Protein AF-A0A804HPD5-F1 (afdb_monomer_lite)

Structure (mmCIF, N/CA/C/O backbone):
data_AF-A0A804HPD5-F1
#
_entry.id   AF-A0A804HPD5-F1
#
loop_
_atom_site.group_PDB
_atom_site.id
_atom_site.type_symbol
_atom_site.label_atom_id
_atom_site.label_alt_id
_atom_site.label_comp_id
_atom_site.label_asym_id
_atom_site.label_entity_id
_atom_site.label_seq_id
_atom_site.pdbx_PDB_ins_code
_atom_site.Cartn_x
_atom_site.Cartn_y
_atom_site.Cartn_z
_atom_site.occupancy
_atom_site.B_iso_or_equiv
_atom_site.auth_seq_id
_atom_site.auth_comp_id
_atom_site.auth_asym_id
_atom_site.auth_atom_id
_atom_site.pdbx_PDB_model_num
ATOM 1 N N . MET A 1 1 ? 9.681 0.721 -76.814 1.00 47.06 1 MET A N 1
ATOM 2 C CA . MET A 1 1 ? 10.325 -0.351 -76.021 1.00 47.06 1 MET A CA 1
ATOM 3 C C . MET A 1 1 ? 10.085 -0.065 -74.548 1.00 47.06 1 MET A C 1
ATOM 5 O O . MET A 1 1 ? 9.992 1.104 -74.198 1.00 47.06 1 MET A O 1
ATOM 9 N N . LEU A 1 2 ? 9.916 -1.103 -73.727 1.00 46.16 2 LEU A N 1
ATOM 10 C CA . LEU A 1 2 ? 9.656 -0.993 -72.288 1.00 46.16 2 LEU A CA 1
ATOM 11 C C . LEU A 1 2 ? 10.972 -1.123 -71.512 1.00 46.16 2 LEU A C 1
ATOM 13 O O . LEU A 1 2 ? 11.662 -2.121 -71.694 1.00 46.16 2 LEU A O 1
ATOM 17 N N . ASN A 1 3 ? 11.255 -0.186 -70.605 1.00 44.59 3 ASN A N 1
ATOM 18 C CA . ASN A 1 3 ? 12.234 -0.389 -69.536 1.00 44.59 3 ASN A CA 1
ATOM 19 C C . ASN A 1 3 ? 11.478 -0.507 -68.208 1.00 44.59 3 ASN A C 1
ATOM 21 O O . ASN A 1 3 ? 10.911 0.468 -67.719 1.00 44.59 3 ASN A O 1
ATOM 25 N N . ILE A 1 4 ? 11.476 -1.712 -67.644 1.00 56.53 4 ILE A N 1
ATOM 26 C CA . ILE A 1 4 ? 11.027 -2.024 -66.282 1.00 56.53 4 ILE A CA 1
ATOM 27 C C . ILE A 1 4 ? 12.253 -2.532 -65.501 1.00 56.53 4 ILE A C 1
ATOM 29 O O . ILE A 1 4 ? 13.202 -3.024 -66.107 1.00 56.53 4 ILE A O 1
ATOM 33 N N . LEU A 1 5 ? 12.194 -2.438 -64.168 1.00 52.00 5 LEU A N 1
ATOM 34 C CA . LEU A 1 5 ? 13.178 -2.933 -63.192 1.00 52.00 5 LEU A CA 1
ATOM 35 C C . LEU A 1 5 ? 14.432 -2.060 -62.970 1.00 52.00 5 LEU A C 1
ATOM 37 O O . LEU A 1 5 ? 15.571 -2.470 -63.166 1.00 52.00 5 LEU A O 1
ATOM 41 N N . GLY A 1 6 ? 14.201 -0.863 -62.426 1.00 57.38 6 GLY A N 1
ATOM 42 C CA . GLY A 1 6 ? 15.083 -0.312 -61.395 1.00 57.38 6 GLY A CA 1
ATOM 43 C C . GLY A 1 6 ? 14.469 -0.619 -60.030 1.00 57.38 6 GLY A C 1
ATOM 44 O O . GLY A 1 6 ? 13.558 0.089 -59.609 1.00 57.38 6 GLY A O 1
ATOM 45 N N . ASP A 1 7 ? 14.907 -1.699 -59.385 1.00 62.16 7 ASP A N 1
ATOM 46 C CA . ASP A 1 7 ? 14.409 -2.108 -58.065 1.00 62.16 7 ASP A CA 1
ATOM 47 C C . ASP A 1 7 ? 14.807 -1.039 -57.020 1.00 62.16 7 ASP A C 1
ATOM 49 O O . ASP A 1 7 ? 15.986 -0.659 -56.982 1.00 62.16 7 ASP A O 1
ATOM 53 N N . PRO A 1 8 ? 13.884 -0.487 -56.204 1.00 62.84 8 PRO A N 1
ATOM 54 C CA . PRO A 1 8 ? 14.233 0.519 -55.208 1.00 62.84 8 PRO A CA 1
ATOM 55 C C . PRO A 1 8 ? 15.046 -0.124 -54.081 1.00 62.84 8 PRO A C 1
ATOM 57 O O . PRO A 1 8 ? 14.500 -0.587 -53.080 1.00 62.84 8 PRO A O 1
ATOM 60 N N . SER A 1 9 ? 16.373 -0.120 -54.244 1.00 63.84 9 SER A N 1
ATOM 61 C CA . SER A 1 9 ? 17.320 -0.521 -53.202 1.00 63.84 9 SER A CA 1
ATOM 62 C C . SER A 1 9 ? 16.944 0.168 -51.883 1.00 63.84 9 SER A C 1
ATOM 64 O O . SER A 1 9 ? 16.854 1.402 -51.859 1.00 63.84 9 SER A O 1
ATOM 66 N N . PRO A 1 10 ? 16.679 -0.587 -50.798 1.00 69.06 10 PRO A N 1
ATOM 67 C CA . PRO A 1 10 ? 16.163 -0.024 -49.560 1.00 69.06 10 PRO A CA 1
ATOM 68 C C . PRO A 1 10 ? 17.249 0.826 -48.901 1.00 69.06 10 PRO A C 1
ATOM 70 O O . PRO A 1 10 ? 18.115 0.312 -48.192 1.00 69.06 10 PRO A O 1
ATOM 73 N N . VAL A 1 11 ? 17.203 2.137 -49.157 1.00 70.44 11 VAL A N 1
ATOM 74 C CA . VAL A 1 11 ? 18.159 3.118 -48.632 1.00 70.44 11 VAL A CA 1
ATOM 75 C C . VAL A 1 11 ? 18.165 3.010 -47.102 1.00 70.44 11 VAL A C 1
ATOM 77 O O . VAL A 1 11 ? 17.151 3.332 -46.475 1.00 70.44 11 VAL A O 1
ATOM 80 N N . PRO A 1 12 ? 19.258 2.539 -46.466 1.00 74.38 12 PRO A N 1
ATOM 81 C CA . PRO A 1 12 ? 19.225 2.241 -45.041 1.00 74.38 12 PRO A CA 1
ATOM 82 C C . PRO A 1 12 ? 19.026 3.522 -44.235 1.00 74.38 12 PRO A C 1
ATOM 84 O O . PRO A 1 12 ? 19.828 4.448 -44.345 1.00 74.38 12 PRO A O 1
ATOM 87 N N . ASN A 1 13 ? 17.979 3.569 -43.406 1.00 80.12 13 ASN A N 1
ATOM 88 C CA . ASN A 1 13 ? 17.675 4.740 -42.586 1.00 80.12 13 ASN A CA 1
ATOM 89 C C . ASN A 1 13 ? 18.889 5.097 -41.694 1.00 80.12 13 ASN A C 1
ATOM 91 O O . ASN A 1 13 ? 19.201 4.338 -40.767 1.00 80.12 13 ASN A O 1
ATOM 95 N N . PRO A 1 14 ? 19.563 6.246 -41.908 1.00 76.94 14 PRO A N 1
ATOM 96 C CA . PRO A 1 14 ? 20.768 6.596 -41.159 1.00 76.94 14 PRO A CA 1
ATOM 97 C C . PRO A 1 14 ? 20.481 6.829 -39.668 1.00 76.94 14 PRO A C 1
ATOM 99 O O . PRO A 1 14 ? 21.350 6.584 -38.828 1.00 76.94 14 PRO A O 1
ATOM 102 N N . ALA A 1 15 ? 19.250 7.218 -39.315 1.00 81.75 15 ALA A N 1
ATOM 103 C CA . ALA A 1 15 ? 18.831 7.413 -37.930 1.00 81.75 15 ALA A CA 1
ATOM 104 C C . ALA A 1 15 ? 18.647 6.094 -37.156 1.00 81.75 15 ALA A C 1
ATOM 106 O O . ALA A 1 15 ? 18.661 6.117 -35.927 1.00 81.75 15 ALA A O 1
ATOM 107 N N . HIS A 1 16 ? 18.546 4.937 -37.825 1.00 84.44 16 HIS A N 1
ATOM 108 C CA . HIS A 1 16 ? 18.327 3.641 -37.165 1.00 84.44 16 HIS A CA 1
ATOM 109 C C . HIS A 1 16 ? 19.428 3.301 -36.142 1.00 84.44 16 HIS A C 1
ATOM 111 O O . HIS A 1 16 ? 19.143 2.861 -35.029 1.00 84.44 16 HIS A O 1
ATOM 117 N N . LYS A 1 17 ? 20.696 3.587 -36.475 1.00 83.56 17 LYS A N 1
ATOM 118 C CA . LYS A 1 17 ? 21.835 3.385 -35.558 1.00 83.56 17 LYS A CA 1
ATOM 119 C C . LYS A 1 17 ? 21.791 4.323 -34.346 1.00 83.56 17 LYS A C 1
ATOM 121 O O . LYS A 1 17 ? 22.208 3.929 -33.259 1.00 83.56 17 LYS A O 1
ATOM 126 N N . LEU A 1 18 ? 21.304 5.552 -34.531 1.00 87.50 18 LEU A N 1
ATOM 127 C CA . LEU A 1 18 ? 21.151 6.532 -33.452 1.00 87.50 18 LEU A CA 1
ATOM 128 C C . LEU A 1 18 ? 20.000 6.142 -32.523 1.00 87.50 18 LEU A C 1
ATOM 130 O O . LEU A 1 18 ? 20.179 6.157 -31.309 1.00 87.50 18 LEU A O 1
ATOM 134 N N . TRP A 1 19 ? 18.866 5.716 -33.086 1.00 90.56 19 TRP A N 1
ATOM 135 C CA . TRP A 1 19 ? 17.714 5.234 -32.327 1.00 90.56 19 TRP A CA 1
ATOM 136 C C . TRP A 1 19 ? 18.071 4.020 -31.459 1.00 90.56 19 TRP A C 1
ATOM 138 O O . TRP A 1 19 ? 17.824 4.045 -30.259 1.00 90.56 19 TRP A O 1
ATOM 148 N N . LEU A 1 20 ? 18.762 3.016 -32.016 1.00 89.38 20 LEU A N 1
ATOM 149 C CA . LEU A 1 20 ? 19.188 1.833 -31.255 1.00 89.38 20 LEU A CA 1
ATOM 150 C C . LEU A 1 20 ? 20.194 2.175 -30.138 1.00 89.38 20 LEU A C 1
ATOM 152 O O . LEU A 1 20 ? 20.171 1.577 -29.063 1.00 89.38 20 LEU A O 1
ATOM 156 N N . ARG A 1 21 ? 21.075 3.161 -30.364 1.00 88.44 21 ARG A N 1
ATOM 157 C CA . ARG A 1 21 ? 21.965 3.681 -29.313 1.00 88.44 21 ARG A CA 1
ATOM 158 C C . ARG A 1 21 ? 21.174 4.402 -28.218 1.00 88.44 21 ARG A C 1
ATOM 160 O O . ARG A 1 21 ? 21.510 4.245 -27.048 1.00 88.44 21 ARG A O 1
ATOM 167 N N . GLN A 1 22 ? 20.157 5.176 -28.591 1.00 94.12 22 GLN A N 1
ATOM 168 C CA . GLN A 1 22 ? 19.315 5.914 -27.654 1.00 94.12 22 GLN A CA 1
ATOM 169 C C . GLN A 1 22 ? 18.465 4.970 -26.795 1.00 94.12 22 GLN A C 1
ATOM 171 O O . GLN A 1 22 ? 18.491 5.100 -25.574 1.00 94.12 22 GLN A O 1
ATOM 176 N N . ASP A 1 23 ? 17.789 3.992 -27.405 1.00 93.56 23 ASP A N 1
ATOM 177 C CA . ASP A 1 23 ? 17.036 2.947 -26.699 1.00 93.56 23 ASP A CA 1
ATOM 178 C C . ASP A 1 23 ? 17.929 2.226 -25.679 1.00 93.56 23 ASP A C 1
ATOM 180 O O . ASP A 1 23 ? 17.605 2.177 -24.493 1.00 93.56 23 ASP A O 1
ATOM 184 N N . ARG A 1 24 ? 19.132 1.803 -26.091 1.00 92.75 24 ARG A N 1
ATOM 185 C CA . ARG A 1 24 ? 20.079 1.139 -25.186 1.00 92.75 24 ARG A CA 1
ATOM 186 C C . ARG A 1 24 ? 20.533 2.024 -24.020 1.00 92.75 24 ARG A C 1
ATOM 188 O O . ARG A 1 24 ? 20.702 1.512 -22.917 1.00 92.75 24 ARG A O 1
ATOM 195 N N . LEU A 1 25 ? 20.736 3.328 -24.227 1.00 94.50 25 LEU A N 1
ATOM 196 C CA . LEU A 1 25 ? 21.075 4.254 -23.134 1.00 94.50 25 LEU A CA 1
ATOM 197 C C . LEU A 1 25 ? 19.912 4.414 -22.146 1.00 94.50 25 LEU A C 1
ATOM 199 O O . LEU A 1 25 ? 20.143 4.406 -20.938 1.00 94.50 25 LEU A O 1
ATOM 203 N N . ILE A 1 26 ? 18.675 4.504 -22.644 1.00 93.75 26 ILE A N 1
ATOM 204 C CA . ILE A 1 26 ? 17.473 4.573 -21.802 1.00 93.75 26 ILE A CA 1
ATOM 205 C C . ILE A 1 26 ? 17.301 3.261 -21.021 1.00 93.75 26 ILE A C 1
ATOM 207 O O . ILE A 1 26 ? 17.097 3.304 -19.811 1.00 93.75 26 ILE A O 1
ATOM 211 N N . LEU A 1 27 ? 17.470 2.101 -21.665 1.00 91.94 27 LEU A N 1
ATOM 212 C CA . LEU A 1 27 ? 17.413 0.787 -21.016 1.00 91.94 27 LEU A CA 1
ATOM 213 C C . LEU A 1 27 ? 18.424 0.671 -19.865 1.00 91.94 27 LEU A C 1
ATOM 215 O O . LEU A 1 27 ? 18.053 0.262 -18.768 1.00 91.94 27 LEU A O 1
ATOM 219 N N . GLN A 1 28 ? 19.684 1.068 -20.085 1.00 92.94 28 GLN A N 1
ATOM 220 C CA . GLN A 1 28 ? 20.704 1.060 -19.029 1.00 92.94 28 GLN A CA 1
ATOM 221 C C . GLN A 1 28 ? 20.373 2.036 -17.891 1.00 92.94 28 GLN A C 1
ATOM 223 O O . GLN A 1 28 ? 20.576 1.697 -16.728 1.00 92.94 28 GLN A O 1
ATOM 228 N N . ALA A 1 29 ? 19.820 3.215 -18.192 1.00 92.94 29 ALA A N 1
ATOM 229 C CA . ALA A 1 29 ? 19.380 4.162 -17.167 1.00 92.94 29 ALA A CA 1
ATOM 230 C C . ALA A 1 29 ? 18.202 3.618 -16.333 1.00 92.94 29 ALA A C 1
ATOM 232 O O . ALA A 1 29 ? 18.195 3.779 -15.112 1.00 92.94 29 ALA A O 1
ATOM 233 N N . ILE A 1 30 ? 17.238 2.928 -16.954 1.00 91.31 30 ILE A N 1
ATOM 234 C CA . ILE A 1 30 ? 16.141 2.252 -16.241 1.00 91.31 30 ILE A CA 1
ATOM 235 C C . ILE A 1 30 ? 16.705 1.119 -15.365 1.00 91.31 30 ILE A C 1
ATOM 237 O O . ILE A 1 30 ? 16.423 1.073 -14.171 1.00 91.31 30 ILE A O 1
ATOM 241 N N . GLN A 1 31 ? 17.560 0.249 -15.911 1.00 88.25 31 GLN A N 1
ATOM 242 C CA . GLN A 1 31 ? 18.171 -0.854 -15.155 1.00 88.25 31 GLN A CA 1
ATOM 243 C C . GLN A 1 31 ? 19.036 -0.372 -13.975 1.00 88.25 31 GLN A C 1
ATOM 245 O O . GLN A 1 31 ? 19.044 -1.018 -12.933 1.00 88.25 31 GLN A O 1
ATOM 250 N N . ALA A 1 32 ? 19.726 0.765 -14.105 1.00 89.94 32 ALA A N 1
ATOM 251 C CA . ALA A 1 32 ? 20.544 1.341 -13.035 1.00 89.94 32 ALA A CA 1
ATOM 252 C C . ALA A 1 32 ? 19.738 2.111 -11.971 1.00 89.94 32 ALA A C 1
ATOM 254 O O . ALA A 1 32 ? 20.194 2.236 -10.836 1.00 89.94 32 ALA A O 1
ATOM 255 N N . SER A 1 33 ? 18.563 2.646 -12.321 1.00 90.50 33 SER A N 1
ATOM 256 C CA . SER A 1 33 ? 17.710 3.409 -11.392 1.00 90.50 33 SER A CA 1
ATOM 257 C C . SER A 1 33 ? 16.726 2.542 -10.603 1.00 90.50 33 SER A C 1
ATOM 259 O O . SER A 1 33 ? 16.247 2.966 -9.551 1.00 90.50 33 SER A O 1
ATOM 261 N N . VAL A 1 34 ? 16.439 1.323 -11.069 1.00 87.00 34 VAL A N 1
ATOM 262 C CA . VAL A 1 34 ? 15.541 0.386 -10.386 1.00 87.00 34 VAL A CA 1
ATOM 263 C C . VAL A 1 34 ? 16.325 -0.526 -9.444 1.00 87.00 34 VAL A C 1
ATOM 265 O O . VAL A 1 34 ? 17.119 -1.357 -9.875 1.00 87.00 34 VAL A O 1
ATOM 268 N N . ALA A 1 35 ? 16.036 -0.424 -8.147 1.00 75.25 35 ALA A N 1
ATOM 269 C CA . ALA A 1 35 ? 16.591 -1.287 -7.106 1.00 75.25 35 ALA A CA 1
ATOM 270 C C . ALA A 1 35 ? 15.540 -2.259 -6.532 1.00 75.25 35 ALA A C 1
ATOM 272 O O . ALA A 1 35 ? 14.333 -2.072 -6.685 1.00 75.25 35 ALA A O 1
ATOM 273 N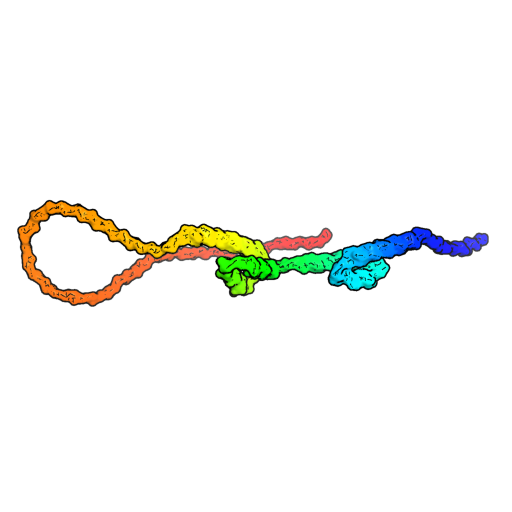 N . GLY A 1 36 ? 16.003 -3.294 -5.824 1.00 80.62 36 GLY A N 1
ATOM 274 C CA . GLY A 1 36 ? 15.142 -4.246 -5.115 1.00 80.62 36 GLY A CA 1
ATOM 275 C C . GLY A 1 36 ? 14.521 -5.325 -6.010 1.00 80.62 36 GLY A C 1
ATOM 276 O O . GLY A 1 36 ? 15.100 -5.732 -7.016 1.00 80.62 36 GLY A O 1
ATOM 277 N N . SER A 1 37 ? 13.337 -5.811 -5.628 1.00 80.88 37 SER A N 1
ATOM 278 C CA . SER A 1 37 ? 12.662 -6.979 -6.227 1.00 80.88 37 SER A CA 1
ATOM 279 C C . SER A 1 37 ? 12.299 -6.835 -7.710 1.00 80.88 37 SER A C 1
ATOM 281 O O . SER A 1 37 ? 12.056 -7.837 -8.378 1.00 80.88 37 SER A O 1
ATOM 283 N N . VAL A 1 38 ? 12.286 -5.610 -8.240 1.00 83.69 38 VAL A N 1
ATOM 284 C CA . VAL A 1 38 ? 11.946 -5.311 -9.641 1.00 83.69 38 VAL A CA 1
ATOM 285 C C . VAL A 1 38 ? 13.173 -5.395 -10.566 1.00 83.69 38 VAL A C 1
ATOM 287 O O . VAL A 1 38 ? 13.028 -5.638 -11.765 1.00 83.69 38 VAL A O 1
ATOM 290 N N . ALA A 1 39 ? 14.392 -5.264 -10.029 1.00 85.81 39 ALA A N 1
ATOM 291 C CA . ALA A 1 39 ? 15.620 -5.250 -10.827 1.00 85.81 39 ALA A CA 1
ATOM 292 C C . ALA A 1 39 ? 15.856 -6.543 -11.646 1.00 85.81 39 ALA A C 1
ATOM 294 O O . ALA A 1 39 ? 16.179 -6.425 -12.830 1.00 85.81 39 ALA A O 1
ATOM 295 N N . PRO A 1 40 ? 15.636 -7.772 -11.119 1.00 87.25 40 PRO A N 1
ATOM 296 C CA . PRO A 1 40 ? 15.797 -8.999 -11.908 1.00 87.25 40 PRO A CA 1
ATOM 297 C C . PRO A 1 40 ? 14.813 -9.102 -13.079 1.00 87.25 40 PRO A C 1
ATOM 299 O O . PRO A 1 40 ? 15.166 -9.641 -14.125 1.00 87.25 40 PRO A O 1
ATOM 302 N N . LEU A 1 41 ? 13.600 -8.558 -12.923 1.00 86.75 41 LEU A N 1
ATOM 303 C CA . LEU A 1 41 ? 12.566 -8.578 -13.960 1.00 86.75 41 LEU A CA 1
ATOM 304 C C . LEU A 1 41 ? 13.002 -7.712 -15.152 1.00 86.75 41 LEU A C 1
ATOM 306 O O . LEU A 1 41 ? 13.039 -8.182 -16.288 1.00 86.75 41 LEU A O 1
ATOM 310 N N . ILE A 1 42 ? 13.432 -6.478 -14.877 1.00 88.06 42 ILE A N 1
ATOM 311 C CA . ILE A 1 42 ? 13.839 -5.505 -15.904 1.00 88.06 42 ILE A CA 1
ATOM 312 C C . ILE A 1 42 ? 15.233 -5.811 -16.486 1.00 88.06 42 ILE A C 1
ATOM 314 O O . ILE A 1 42 ? 15.521 -5.463 -17.632 1.00 88.06 42 ILE A O 1
ATOM 318 N N . SER A 1 43 ? 16.092 -6.515 -15.744 1.00 87.94 43 SER A N 1
ATOM 319 C CA . SER A 1 43 ? 17.386 -7.011 -16.243 1.00 87.94 43 SER A CA 1
ATOM 320 C C . SER A 1 43 ? 17.236 -7.908 -17.483 1.00 87.94 43 SER A C 1
ATOM 322 O O . SER A 1 43 ? 18.080 -7.881 -18.375 1.00 87.94 43 SER A O 1
ATOM 324 N N . SER A 1 44 ? 16.126 -8.651 -17.587 1.00 88.50 44 SER A N 1
ATOM 325 C CA . SER A 1 44 ? 15.843 -9.521 -18.739 1.00 88.50 44 SER A CA 1
ATOM 326 C C . SER A 1 44 ? 15.291 -8.799 -19.981 1.00 88.50 44 SER A C 1
ATOM 328 O O . SER A 1 44 ? 15.195 -9.408 -21.046 1.00 88.50 44 SER A O 1
ATOM 330 N N . CYS A 1 45 ? 14.938 -7.513 -19.877 1.00 89.56 45 CYS A N 1
ATOM 331 C CA . CYS A 1 45 ? 14.384 -6.738 -20.988 1.00 89.56 45 CYS A CA 1
ATOM 332 C C . CYS A 1 45 ? 15.456 -6.343 -22.017 1.00 89.56 45 CYS A C 1
ATOM 334 O O . CYS A 1 45 ? 16.552 -5.909 -2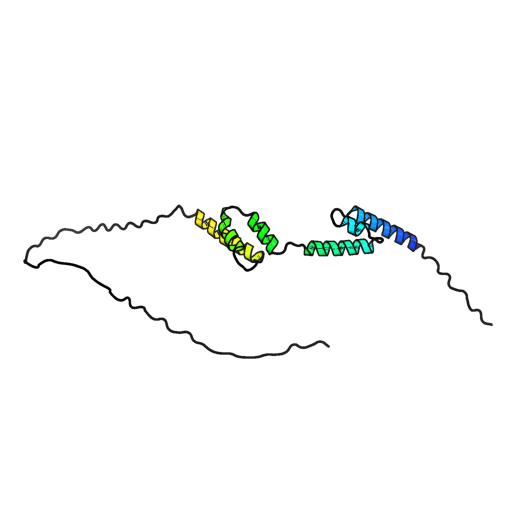1.663 1.00 89.56 45 CYS A O 1
ATOM 336 N N . VAL A 1 46 ? 15.108 -6.451 -23.305 1.00 90.25 46 VAL A N 1
ATOM 337 C CA . VAL A 1 46 ? 16.019 -6.184 -24.436 1.00 90.25 46 VAL A CA 1
ATOM 338 C C . VAL A 1 46 ? 15.880 -4.756 -24.980 1.00 90.25 46 VAL A C 1
ATOM 340 O O . VAL A 1 46 ? 16.849 -4.223 -25.516 1.00 90.25 46 VAL A O 1
ATOM 343 N N . THR A 1 47 ? 14.711 -4.126 -24.817 1.00 91.44 47 THR A N 1
ATOM 344 C CA . THR A 1 47 ? 14.435 -2.742 -25.242 1.00 91.44 47 THR A CA 1
ATOM 345 C C . THR A 1 47 ? 14.007 -1.866 -24.065 1.00 91.44 47 THR A C 1
ATOM 347 O O . THR A 1 47 ? 13.500 -2.367 -23.051 1.00 91.44 47 THR A O 1
ATOM 350 N N . ALA A 1 48 ? 14.150 -0.544 -24.193 1.00 89.56 48 ALA A N 1
ATOM 351 C CA . ALA A 1 48 ? 13.648 0.385 -23.181 1.00 89.56 48 ALA A CA 1
ATOM 352 C C . ALA A 1 48 ? 12.111 0.375 -23.081 1.00 89.56 48 ALA A C 1
ATOM 354 O O . ALA A 1 48 ? 11.570 0.616 -22.002 1.00 89.56 48 ALA A O 1
ATOM 355 N N . ALA A 1 49 ? 11.406 0.066 -24.175 1.00 91.19 49 ALA A N 1
ATOM 356 C CA . ALA A 1 49 ? 9.946 -0.028 -24.200 1.00 91.19 49 ALA A CA 1
ATOM 357 C C . ALA A 1 49 ? 9.425 -1.219 -23.375 1.00 91.19 49 ALA A C 1
ATOM 359 O O . ALA A 1 49 ? 8.482 -1.061 -22.592 1.00 91.19 49 ALA A O 1
ATOM 360 N N . ASP A 1 50 ? 10.072 -2.384 -23.484 1.00 91.56 50 ASP A N 1
ATOM 361 C CA . ASP A 1 50 ? 9.731 -3.570 -22.686 1.00 91.56 50 ASP A CA 1
ATOM 362 C C . ASP A 1 50 ? 10.045 -3.333 -21.202 1.00 91.56 50 ASP A C 1
ATOM 364 O O . ASP A 1 50 ? 9.229 -3.638 -20.328 1.00 91.56 50 ASP A O 1
ATOM 368 N N . ALA A 1 51 ? 11.203 -2.722 -20.920 1.00 92.25 51 ALA A N 1
ATOM 369 C CA . ALA A 1 51 ? 11.622 -2.343 -19.573 1.00 92.25 51 ALA A CA 1
ATOM 370 C C . ALA A 1 51 ? 10.631 -1.371 -18.916 1.00 92.25 51 ALA A C 1
ATOM 372 O O . ALA A 1 51 ? 10.206 -1.594 -17.781 1.00 92.25 51 ALA A O 1
ATOM 373 N N . TRP A 1 52 ? 10.209 -0.331 -19.642 1.00 91.31 52 TRP A N 1
ATOM 374 C CA . TRP A 1 52 ? 9.213 0.631 -19.173 1.00 91.31 52 TRP A CA 1
ATOM 375 C C . TRP A 1 52 ? 7.843 -0.017 -18.938 1.00 91.31 52 TRP A C 1
ATOM 377 O O . TRP A 1 52 ? 7.233 0.190 -17.890 1.00 91.31 52 TRP A O 1
ATOM 387 N N . SER A 1 53 ? 7.378 -0.855 -19.866 1.00 90.69 53 SER A N 1
ATOM 388 C CA . SER A 1 53 ? 6.087 -1.552 -19.750 1.00 90.69 53 SER A CA 1
ATOM 389 C C . SER A 1 53 ? 6.068 -2.527 -18.565 1.00 90.69 53 SER A C 1
ATOM 391 O O . SER A 1 53 ? 5.085 -2.604 -17.821 1.00 90.69 53 SER A O 1
ATOM 393 N N . THR A 1 54 ? 7.185 -3.225 -18.339 1.00 89.62 54 THR A N 1
ATOM 394 C CA . THR A 1 54 ? 7.399 -4.116 -17.189 1.00 89.62 54 THR A CA 1
ATOM 395 C C . THR A 1 54 ? 7.430 -3.332 -15.879 1.00 89.62 54 THR A C 1
ATOM 397 O O . THR A 1 54 ? 6.770 -3.725 -14.915 1.00 89.62 54 THR A O 1
ATOM 400 N N . LEU A 1 55 ? 8.125 -2.191 -15.844 1.00 90.00 55 LEU A N 1
ATOM 401 C CA . LEU A 1 55 ? 8.159 -1.284 -14.696 1.00 90.00 55 LEU A CA 1
ATOM 402 C C . LEU A 1 55 ? 6.766 -0.748 -14.358 1.00 90.00 55 LEU A C 1
ATOM 404 O O . LEU A 1 55 ? 6.331 -0.864 -13.215 1.00 90.00 55 LEU A O 1
ATOM 408 N N . GLN A 1 56 ? 6.040 -0.225 -15.347 1.00 89.62 56 GLN A N 1
ATOM 409 C CA . GLN A 1 56 ? 4.694 0.318 -15.171 1.00 89.62 56 GLN A CA 1
ATOM 410 C C . GLN A 1 56 ? 3.716 -0.760 -14.682 1.00 89.62 56 GLN A C 1
ATOM 412 O O . GLN A 1 56 ? 2.942 -0.515 -13.759 1.00 89.62 56 GLN A O 1
ATOM 417 N N . THR A 1 57 ? 3.796 -1.974 -15.235 1.00 88.50 57 THR A N 1
ATOM 418 C CA . THR A 1 57 ? 2.993 -3.123 -14.784 1.00 88.50 57 THR A CA 1
ATOM 419 C C . THR A 1 57 ? 3.351 -3.535 -13.357 1.00 88.50 57 THR A C 1
ATOM 421 O O . THR A 1 57 ? 2.462 -3.785 -12.543 1.00 88.50 57 THR A O 1
ATOM 424 N N . THR A 1 58 ? 4.641 -3.566 -13.016 1.00 86.25 58 THR A N 1
ATOM 425 C CA . THR A 1 58 ? 5.105 -3.963 -11.679 1.00 86.25 58 THR A CA 1
ATOM 426 C C . THR A 1 58 ? 4.746 -2.919 -10.627 1.00 86.25 58 THR A C 1
ATOM 428 O O . THR A 1 58 ? 4.278 -3.293 -9.558 1.00 86.25 58 THR A O 1
ATOM 431 N N . LEU A 1 59 ? 4.861 -1.623 -10.932 1.00 83.69 59 LEU A N 1
ATOM 432 C CA . LEU A 1 59 ? 4.407 -0.542 -10.052 1.00 83.69 59 LEU A CA 1
ATOM 433 C C . LEU A 1 59 ? 2.882 -0.518 -9.908 1.00 83.69 59 LEU A C 1
ATOM 435 O O . LEU A 1 59 ? 2.399 -0.343 -8.795 1.00 83.69 59 LEU A O 1
ATOM 439 N N . ALA A 1 60 ? 2.121 -0.763 -10.981 1.00 83.88 60 ALA A N 1
ATOM 440 C CA . ALA A 1 60 ? 0.665 -0.907 -10.901 1.00 83.88 60 ALA A CA 1
ATOM 441 C C . ALA A 1 60 ? 0.247 -2.138 -10.077 1.00 83.88 60 ALA A C 1
ATOM 443 O O . ALA A 1 60 ? -0.772 -2.118 -9.393 1.00 83.88 60 ALA A O 1
ATOM 444 N N . ASN A 1 61 ? 1.037 -3.213 -10.100 1.00 79.56 61 ASN A N 1
ATOM 445 C CA . ASN A 1 61 ? 0.825 -4.358 -9.221 1.00 79.56 61 ASN A CA 1
ATOM 446 C C . ASN A 1 61 ? 1.252 -4.051 -7.780 1.00 79.56 61 ASN A C 1
ATOM 448 O O . ASN A 1 61 ? 0.535 -4.423 -6.859 1.00 79.56 61 ASN A O 1
ATOM 452 N N . HIS A 1 62 ? 2.346 -3.323 -7.561 1.00 73.00 62 HIS A N 1
ATOM 453 C CA . HIS A 1 62 ? 2.796 -2.906 -6.232 1.00 73.00 62 HIS A CA 1
ATOM 454 C C . HIS A 1 62 ? 1.810 -1.925 -5.574 1.00 73.00 62 HIS A C 1
ATOM 456 O O . HIS A 1 62 ? 1.508 -2.065 -4.395 1.00 73.00 62 HIS A O 1
ATOM 462 N N . SER A 1 63 ? 1.209 -1.003 -6.333 1.00 70.56 63 SER A N 1
ATOM 463 C CA . SER A 1 63 ? 0.121 -0.150 -5.833 1.00 70.56 63 SER A CA 1
ATOM 464 C C . SER A 1 63 ? -1.193 -0.912 -5.626 1.00 70.56 63 SER A C 1
ATOM 466 O O . SER A 1 63 ? -1.970 -0.540 -4.757 1.00 70.56 63 SER A O 1
ATOM 468 N N . ARG A 1 64 ? -1.431 -2.035 -6.321 1.00 63.03 64 ARG A N 1
ATOM 469 C CA . ARG A 1 64 ? -2.504 -2.995 -5.972 1.00 63.03 64 ARG A CA 1
ATOM 470 C C . ARG A 1 64 ? -2.205 -3.823 -4.716 1.00 63.03 64 ARG A C 1
ATOM 472 O O . ARG A 1 64 ? -3.134 -4.390 -4.153 1.00 63.03 64 ARG A O 1
ATOM 479 N N . HIS A 1 65 ? -0.948 -3.867 -4.265 1.00 62.34 65 HIS A N 1
ATOM 480 C CA . HIS A 1 65 ? -0.581 -4.292 -2.908 1.00 62.34 65 HIS A CA 1
ATOM 481 C C . HIS A 1 65 ? -0.681 -3.126 -1.903 1.00 62.34 65 HIS A C 1
ATOM 483 O O . HIS A 1 65 ? -0.187 -3.244 -0.783 1.00 62.34 65 HIS A O 1
ATOM 489 N N . SER A 1 66 ? -1.361 -2.022 -2.265 1.00 63.22 66 SER A N 1
ATOM 490 C CA . SER A 1 66 ? -1.972 -1.124 -1.281 1.00 63.22 66 SER A CA 1
ATOM 491 C C . SER A 1 66 ? -2.688 -1.975 -0.241 1.00 63.22 66 SER A C 1
ATOM 493 O O . SER A 1 66 ? -3.475 -2.861 -0.588 1.00 63.22 66 SER A O 1
ATOM 495 N N . LEU A 1 67 ? -2.359 -1.727 1.024 1.00 71.12 67 LEU A N 1
ATOM 496 C CA . LEU A 1 67 ? -2.840 -2.513 2.148 1.00 71.12 67 LEU A CA 1
ATOM 497 C C . LEU A 1 67 ? -4.369 -2.559 2.105 1.00 71.12 67 LEU A C 1
ATOM 499 O O . LEU A 1 67 ? -5.027 -1.521 2.081 1.00 71.12 67 LEU A O 1
ATOM 503 N N . ARG A 1 68 ? -4.927 -3.772 2.061 1.00 82.62 68 ARG A N 1
ATOM 504 C CA . ARG A 1 68 ? -6.375 -3.977 2.184 1.00 82.62 68 ARG A CA 1
ATOM 505 C C . ARG A 1 68 ? -6.813 -3.470 3.554 1.00 82.62 68 ARG A C 1
ATOM 507 O O . ARG A 1 68 ? -6.056 -3.639 4.507 1.00 82.62 68 ARG A O 1
ATOM 514 N N . ASP A 1 69 ? -8.036 -2.962 3.678 1.00 84.12 69 ASP A N 1
ATOM 515 C CA . ASP A 1 69 ? -8.588 -2.445 4.939 1.00 84.12 69 ASP A CA 1
ATOM 516 C C . ASP A 1 69 ? -8.299 -3.362 6.136 1.00 84.12 69 ASP A C 1
ATOM 518 O O . ASP A 1 69 ? -7.812 -2.894 7.157 1.00 84.12 69 ASP A O 1
ATOM 522 N N . GLY A 1 70 ? -8.479 -4.680 5.985 1.00 86.69 70 GLY A N 1
ATOM 523 C CA . GLY A 1 70 ? -8.159 -5.663 7.028 1.00 86.69 70 GLY A CA 1
ATOM 524 C C . GLY A 1 70 ? -6.700 -5.641 7.510 1.00 86.69 70 GLY A C 1
ATOM 525 O O . GLY A 1 70 ? -6.464 -5.737 8.710 1.00 86.69 70 GLY A O 1
ATOM 526 N N . GLU A 1 71 ? -5.725 -5.450 6.618 1.00 89.12 71 GLU A N 1
ATOM 527 C CA . GLU A 1 71 ? -4.305 -5.330 6.984 1.00 89.12 71 GLU A CA 1
ATOM 528 C C . GLU A 1 71 ? -4.032 -4.010 7.716 1.00 89.12 71 GLU A C 1
ATOM 530 O O . GLU A 1 71 ? -3.341 -3.998 8.734 1.00 89.12 71 GLU A O 1
ATOM 535 N N . VAL A 1 72 ? -4.620 -2.902 7.244 1.00 89.12 72 VAL A N 1
ATOM 536 C CA . VAL A 1 72 ? -4.498 -1.582 7.893 1.00 89.12 72 VAL A CA 1
ATOM 537 C C . VAL A 1 72 ? -5.117 -1.612 9.293 1.00 89.12 72 VAL A C 1
ATOM 539 O O . VAL A 1 72 ? -4.516 -1.117 10.249 1.00 89.12 72 VAL A O 1
ATOM 542 N N . VAL A 1 73 ? -6.284 -2.246 9.431 1.00 90.81 73 VAL A N 1
ATOM 543 C CA . VAL A 1 73 ? -6.990 -2.482 10.697 1.00 90.81 73 VAL A CA 1
ATOM 544 C C . VAL A 1 73 ? -6.141 -3.318 11.651 1.00 90.81 73 VAL A C 1
ATOM 546 O O . VAL A 1 73 ? -5.953 -2.933 12.801 1.00 90.81 73 VAL A O 1
ATOM 549 N N . ILE A 1 74 ? -5.614 -4.462 11.207 1.00 90.19 74 ILE A N 1
ATOM 550 C CA . ILE A 1 74 ? -4.791 -5.324 12.067 1.00 90.19 74 ILE A CA 1
ATOM 551 C C . ILE A 1 74 ? -3.528 -4.575 12.502 1.00 90.19 74 ILE A C 1
ATOM 553 O O . ILE A 1 74 ? -3.174 -4.609 13.680 1.00 90.19 74 ILE A O 1
ATOM 557 N N . HIS A 1 75 ? -2.877 -3.859 11.583 1.00 91.19 75 HIS A N 1
ATOM 558 C CA . HIS A 1 75 ? -1.675 -3.087 11.880 1.00 91.19 75 HIS A CA 1
ATOM 559 C C . HIS A 1 75 ? -1.937 -1.970 12.901 1.00 91.19 75 HIS A C 1
ATOM 561 O O . HIS A 1 75 ? -1.204 -1.865 13.884 1.00 91.19 75 HIS A O 1
ATOM 567 N N . THR A 1 76 ? -3.012 -1.193 12.732 1.00 92.06 76 THR A N 1
ATOM 568 C CA . THR A 1 76 ? -3.408 -0.161 13.707 1.00 92.06 76 THR A CA 1
ATOM 569 C C . THR A 1 76 ? -3.767 -0.771 15.061 1.00 92.06 76 THR A C 1
ATOM 571 O O . THR A 1 76 ? -3.188 -0.362 16.061 1.00 92.06 76 THR A O 1
ATOM 574 N N . LEU A 1 77 ? -4.608 -1.812 15.124 1.00 91.19 77 LEU A N 1
ATOM 575 C CA . LEU A 1 77 ? -4.964 -2.492 16.385 1.00 91.19 77 LEU A CA 1
ATOM 576 C C . LEU A 1 77 ? -3.780 -3.152 17.117 1.00 91.19 77 LEU A C 1
ATOM 578 O O . LEU A 1 77 ? -3.901 -3.489 18.298 1.00 91.19 77 LEU A O 1
ATOM 582 N N . ASN A 1 78 ? -2.660 -3.387 16.433 1.00 91.25 78 ASN A N 1
ATOM 583 C CA . ASN A 1 78 ? -1.424 -3.886 17.037 1.00 91.25 78 ASN A CA 1
ATOM 584 C C . ASN A 1 78 ? -0.522 -2.757 17.573 1.00 91.25 78 ASN A C 1
ATOM 586 O O . ASN A 1 78 ? 0.362 -3.040 18.377 1.00 91.25 78 ASN A O 1
ATOM 590 N N . GLY A 1 79 ? -0.730 -1.510 17.134 1.00 90.69 79 GLY A N 1
ATOM 591 C CA . GLY A 1 79 ? 0.030 -0.327 17.553 1.00 90.69 79 GLY A CA 1
ATOM 592 C C . GLY A 1 79 ? -0.670 0.570 18.583 1.00 90.69 79 GLY A C 1
ATOM 593 O O . GLY A 1 79 ? -0.110 1.600 18.941 1.00 90.69 79 GLY A O 1
ATOM 594 N N . LEU A 1 80 ? -1.879 0.218 19.036 1.00 91.06 80 LEU A N 1
ATOM 595 C CA . LEU A 1 80 ? -2.617 0.971 20.058 1.00 91.06 80 LEU A CA 1
ATOM 596 C C . LEU A 1 80 ? -2.177 0.605 21.483 1.00 91.06 80 LEU A C 1
ATOM 598 O O . LEU A 1 80 ? -1.879 -0.554 21.778 1.00 91.06 80 LEU A O 1
ATOM 602 N N . ASP A 1 81 ? -2.234 1.593 22.378 1.00 89.81 81 ASP A N 1
ATOM 603 C CA . ASP A 1 81 ? -1.952 1.430 23.805 1.00 89.81 81 ASP A CA 1
ATOM 604 C C . ASP A 1 81 ? -2.950 0.501 24.520 1.00 89.81 81 ASP A C 1
ATOM 606 O O . ASP A 1 81 ? -4.057 0.218 24.046 1.00 89.81 81 ASP A O 1
ATOM 610 N N . THR A 1 82 ? -2.574 0.046 25.720 1.00 90.81 82 THR A N 1
ATOM 611 C CA . THR A 1 82 ? -3.338 -0.938 26.508 1.00 90.81 82 THR A CA 1
ATOM 612 C C . THR A 1 82 ? -4.764 -0.518 26.847 1.00 90.81 82 THR A C 1
ATOM 614 O O . THR A 1 82 ? -5.595 -1.383 27.123 1.00 90.81 82 THR A O 1
ATOM 617 N N . ASP A 1 83 ? -5.075 0.772 26.806 1.00 91.31 83 ASP A N 1
ATOM 618 C CA . ASP A 1 83 ? -6.400 1.298 27.145 1.00 91.31 83 ASP A CA 1
ATOM 619 C C . ASP A 1 83 ? -7.428 0.990 26.042 1.00 91.31 83 ASP A C 1
ATOM 621 O O . ASP A 1 83 ? -8.621 0.841 26.310 1.00 91.31 83 ASP A O 1
ATOM 625 N N . TYR A 1 84 ? -6.955 0.760 24.812 1.00 93.50 84 TYR A N 1
ATOM 626 C CA . TYR A 1 84 ? -7.755 0.344 23.656 1.00 93.50 84 TYR A CA 1
ATOM 627 C C . TYR A 1 84 ? -7.926 -1.180 23.549 1.00 93.50 84 TYR A C 1
ATOM 629 O O . TYR A 1 84 ? -8.578 -1.657 22.617 1.00 93.50 84 TYR A O 1
ATOM 637 N N . LYS A 1 85 ? -7.377 -1.974 24.485 1.00 92.06 85 LYS A N 1
ATOM 638 C CA . LYS A 1 85 ? -7.412 -3.452 24.423 1.00 92.06 85 LYS A CA 1
ATOM 639 C C . LYS A 1 85 ? -8.830 -4.028 24.331 1.00 92.06 85 LYS A C 1
ATOM 641 O O . LYS A 1 85 ? -9.021 -5.043 23.669 1.00 92.06 85 LYS A O 1
ATOM 646 N N . GLU A 1 86 ? -9.810 -3.392 24.976 1.00 92.75 86 GLU A N 1
ATOM 647 C CA . GLU A 1 86 ? -11.204 -3.854 24.991 1.00 92.75 86 GLU A CA 1
ATOM 648 C C . GLU A 1 86 ? -11.857 -3.631 23.626 1.00 92.75 86 GLU A C 1
ATOM 650 O O . GLU A 1 86 ? -12.402 -4.568 23.041 1.00 92.75 86 GLU A O 1
ATOM 655 N N . LEU A 1 87 ? -11.688 -2.435 23.052 1.00 93.94 87 LEU A N 1
ATOM 656 C CA . LEU A 1 87 ? -12.100 -2.135 21.682 1.00 93.94 87 LEU A CA 1
ATOM 657 C C . LEU A 1 87 ? -11.414 -3.071 20.673 1.00 93.94 87 LEU A C 1
ATOM 659 O O . LEU A 1 87 ? -12.074 -3.646 19.808 1.00 93.94 87 LEU A O 1
ATOM 663 N N . ALA A 1 88 ? -10.101 -3.276 20.805 1.00 92.31 88 ALA A N 1
ATOM 664 C CA . ALA A 1 88 ? -9.339 -4.160 19.929 1.00 92.31 88 ALA A CA 1
ATOM 665 C C . ALA A 1 88 ? -9.796 -5.626 20.035 1.00 92.31 88 ALA A C 1
ATOM 667 O O . ALA A 1 88 ? -9.847 -6.320 19.021 1.00 92.31 88 ALA A O 1
ATOM 668 N N . ALA A 1 89 ? -10.164 -6.101 21.230 1.00 92.88 89 ALA A N 1
ATOM 669 C CA . ALA A 1 89 ? -10.745 -7.428 21.418 1.00 92.88 89 ALA A CA 1
ATOM 670 C C . ALA A 1 89 ? -12.116 -7.548 20.734 1.00 92.88 89 ALA A C 1
ATOM 672 O O . ALA A 1 89 ? -12.330 -8.499 19.986 1.00 92.88 89 ALA A O 1
ATOM 673 N N . VAL A 1 90 ? -13.007 -6.563 20.904 1.00 93.62 90 VAL A N 1
ATOM 674 C CA . VAL A 1 90 ? -14.324 -6.528 20.237 1.00 93.62 90 VAL A CA 1
ATOM 675 C C . VAL A 1 90 ? -14.185 -6.515 18.711 1.00 93.62 90 VAL A C 1
ATOM 677 O O . VAL A 1 90 ? -14.898 -7.243 18.020 1.00 93.62 90 VAL A O 1
ATOM 680 N N . ILE A 1 91 ? -13.250 -5.731 18.166 1.00 92.50 91 ILE A N 1
ATOM 681 C CA . ILE A 1 91 ? -13.037 -5.644 16.715 1.00 92.50 91 ILE A CA 1
ATOM 682 C C . ILE A 1 91 ? -12.386 -6.921 16.153 1.00 92.50 91 ILE A C 1
ATOM 684 O O . ILE A 1 91 ? -12.724 -7.317 15.039 1.00 92.50 91 ILE A O 1
ATOM 688 N N . ARG A 1 92 ? -11.516 -7.600 16.917 1.00 90.00 92 ARG A N 1
ATOM 689 C CA . ARG A 1 92 ? -10.949 -8.913 16.544 1.00 90.00 92 ARG A CA 1
ATOM 690 C C . ARG A 1 92 ? -11.953 -10.068 16.659 1.00 90.00 92 ARG A C 1
ATOM 692 O O . ARG A 1 92 ? -11.799 -11.052 15.948 1.00 90.00 92 ARG A O 1
ATOM 699 N N . ALA A 1 93 ? -12.939 -9.973 17.553 1.00 92.75 93 ALA A N 1
ATOM 700 C CA . ALA A 1 93 ? -13.861 -11.067 17.870 1.00 92.75 93 ALA A CA 1
ATOM 701 C C . ALA A 1 93 ? -15.115 -11.141 16.981 1.00 92.75 93 ALA A C 1
ATOM 703 O O . ALA A 1 93 ? -15.869 -12.103 17.099 1.00 92.75 93 ALA A O 1
ATOM 704 N N . ARG A 1 94 ? -15.381 -10.140 16.131 1.00 88.69 94 ARG A N 1
ATOM 705 C CA . ARG A 1 94 ? -16.573 -10.132 15.268 1.00 88.69 94 ARG A CA 1
ATOM 706 C C . ARG A 1 94 ? -16.319 -10.795 13.910 1.00 88.69 94 ARG A C 1
ATOM 708 O O . ARG A 1 94 ? -15.271 -10.604 13.302 1.00 88.69 94 ARG A O 1
ATOM 715 N N . ASP A 1 95 ? -17.338 -11.469 13.385 1.00 83.75 95 ASP A N 1
ATOM 716 C CA . ASP A 1 95 ? -17.235 -12.271 12.153 1.00 83.75 95 ASP A CA 1
ATOM 717 C C . ASP A 1 95 ? -17.240 -11.454 10.841 1.00 83.75 95 ASP A C 1
ATOM 719 O O . ASP A 1 95 ? -16.999 -11.998 9.766 1.00 83.75 95 ASP A O 1
ATOM 723 N N . SER A 1 96 ? -17.513 -10.144 10.904 1.00 86.69 96 SER A N 1
ATOM 724 C CA . SER A 1 96 ? -17.498 -9.239 9.741 1.00 86.69 96 SER A CA 1
ATOM 725 C C . SER A 1 96 ? -16.204 -8.412 9.676 1.00 86.69 96 SER A C 1
ATOM 727 O O . SER A 1 96 ? -15.773 -7.892 10.714 1.00 86.69 96 SER A O 1
ATOM 729 N N . PRO A 1 97 ? -15.614 -8.174 8.486 1.00 81.06 97 PRO A N 1
ATOM 730 C CA . PRO A 1 97 ? -14.526 -7.202 8.326 1.00 81.06 97 PRO A CA 1
ATOM 731 C C . PRO A 1 97 ? -14.957 -5.777 8.735 1.00 81.06 97 PRO A C 1
ATOM 733 O O . PRO A 1 97 ? -16.144 -5.453 8.696 1.00 81.06 97 PRO A O 1
ATOM 736 N N . VAL A 1 98 ? -13.991 -4.939 9.145 1.00 89.62 98 VAL A N 1
ATOM 737 C CA . VAL A 1 98 ? -14.152 -3.469 9.232 1.00 89.62 98 VAL A CA 1
ATOM 738 C C . VAL A 1 98 ? -13.639 -2.888 7.921 1.00 89.62 98 VAL A C 1
ATOM 740 O O . VAL A 1 98 ? -12.638 -3.387 7.402 1.00 89.62 98 VAL A O 1
ATOM 743 N N . SER A 1 99 ? -14.250 -1.798 7.466 1.00 90.88 99 SER A N 1
ATOM 744 C CA . SER A 1 99 ? -13.539 -0.805 6.659 1.00 90.88 99 SER A CA 1
ATOM 745 C C . SER A 1 99 ? -12.574 -0.003 7.545 1.00 90.88 99 SER A C 1
ATOM 747 O O . SER A 1 99 ? -12.742 0.067 8.768 1.00 90.88 99 SER A O 1
ATOM 749 N N . PHE A 1 100 ? -11.568 0.635 6.951 1.00 88.94 100 PHE A N 1
ATOM 750 C CA . PHE A 1 100 ? -10.693 1.532 7.713 1.00 88.94 100 PHE A CA 1
ATOM 751 C C . PHE A 1 100 ? -11.462 2.719 8.336 1.00 88.94 100 PHE A C 1
ATOM 753 O O . PHE A 1 100 ? -11.199 3.084 9.481 1.00 88.94 100 PHE A O 1
ATOM 760 N N . GLU A 1 101 ? -12.466 3.253 7.635 1.00 91.62 101 GLU A N 1
ATOM 761 C CA . GLU A 1 101 ? -13.305 4.365 8.114 1.00 91.62 101 GLU A CA 1
ATOM 762 C C . GLU A 1 101 ? -14.151 3.961 9.339 1.00 91.62 101 GLU A C 1
ATOM 764 O O . GLU A 1 101 ? -14.131 4.635 10.368 1.00 91.62 101 GLU A O 1
ATOM 769 N N . ASP A 1 102 ? -14.798 2.789 9.303 1.00 92.50 102 ASP A N 1
ATOM 770 C CA . ASP A 1 102 ? -15.561 2.251 10.439 1.00 92.50 102 ASP A CA 1
ATOM 771 C C . ASP A 1 102 ? -14.672 2.025 11.679 1.00 92.50 102 ASP A C 1
ATOM 773 O O . ASP A 1 102 ? -15.166 2.024 12.811 1.00 92.50 102 ASP A O 1
ATOM 777 N N . LEU A 1 103 ? -13.373 1.756 11.489 1.00 93.50 103 LEU A N 1
ATOM 778 C CA . LEU A 1 103 ? -12.406 1.660 12.584 1.00 93.50 103 LEU A CA 1
ATOM 779 C C . LEU A 1 103 ? -12.065 3.052 13.136 1.00 93.50 103 LEU A C 1
ATOM 781 O O . LEU A 1 103 ? -11.989 3.201 14.356 1.00 93.50 103 LEU A O 1
ATOM 785 N N . TYR A 1 104 ? -11.877 4.049 12.270 1.00 93.62 104 TYR A N 1
ATOM 786 C CA . TYR A 1 104 ? -11.590 5.429 12.668 1.00 93.62 104 TYR A CA 1
ATOM 787 C C . TYR A 1 104 ? -12.710 6.025 13.535 1.00 93.62 104 TYR A C 1
ATOM 789 O O . TYR A 1 104 ? -12.434 6.547 14.622 1.00 93.62 104 TYR A O 1
ATOM 797 N N . ASP A 1 105 ? -13.970 5.858 13.125 1.00 94.88 105 ASP A N 1
ATOM 798 C CA . ASP A 1 105 ? -15.134 6.301 13.906 1.00 94.88 105 ASP A CA 1
ATOM 799 C C . ASP A 1 105 ? -15.162 5.630 15.290 1.00 94.88 105 ASP A C 1
ATOM 801 O O . ASP A 1 105 ? -15.281 6.295 16.321 1.00 94.88 105 ASP A O 1
ATOM 805 N N . LYS A 1 106 ? -14.949 4.306 15.339 1.00 93.94 106 LYS A N 1
ATOM 806 C CA . LYS A 1 106 ? -14.922 3.529 16.593 1.00 93.94 106 LYS A CA 1
ATOM 807 C C . LYS A 1 106 ? -13.795 3.948 17.531 1.00 93.94 106 LYS A C 1
ATOM 809 O O . LYS A 1 106 ? -13.996 3.952 18.745 1.00 93.94 106 LYS A O 1
ATOM 814 N N . LEU A 1 107 ? -12.619 4.277 16.996 1.00 94.38 107 LEU A N 1
ATOM 815 C CA . LEU A 1 107 ? -11.498 4.780 17.792 1.00 94.38 107 LEU A CA 1
ATOM 816 C C . LEU A 1 107 ? -11.805 6.167 18.361 1.00 94.38 107 LEU A C 1
ATOM 818 O O . LEU A 1 107 ? -11.530 6.410 19.534 1.00 94.38 107 LEU A O 1
ATOM 822 N N . THR A 1 108 ? -12.430 7.034 17.565 1.00 94.56 108 THR A N 1
ATOM 823 C CA . THR A 1 108 ? -12.814 8.396 17.965 1.00 94.56 108 THR A CA 1
ATOM 824 C C . THR A 1 108 ? -13.877 8.376 19.073 1.00 94.56 108 THR A C 1
ATOM 826 O O . THR A 1 108 ? -13.706 9.019 20.114 1.00 94.56 108 THR A O 1
ATOM 829 N N . ASP A 1 109 ? -14.928 7.562 18.920 1.00 94.88 109 ASP A N 1
ATOM 830 C CA . ASP A 1 109 ? -15.953 7.347 19.953 1.00 94.88 109 ASP A CA 1
ATOM 831 C C . ASP A 1 109 ? -15.358 6.781 21.254 1.00 94.88 109 ASP A C 1
ATOM 833 O O . ASP A 1 109 ? -15.719 7.206 22.359 1.00 94.88 109 ASP A O 1
ATOM 837 N N . TYR A 1 110 ? -14.424 5.834 21.139 1.00 94.62 110 TYR A N 1
ATOM 838 C CA . TYR A 1 110 ? -13.779 5.205 22.290 1.00 94.62 110 TYR A CA 1
ATOM 839 C C . TYR A 1 110 ? -12.793 6.147 23.000 1.00 94.62 110 TYR A C 1
ATOM 841 O O . TYR A 1 110 ? -12.749 6.171 24.230 1.00 94.62 110 TYR A O 1
ATOM 849 N N . GLU A 1 111 ? -12.079 7.012 22.276 1.00 93.38 111 GLU A N 1
ATOM 850 C CA . GLU A 1 111 ? -11.267 8.079 22.877 1.00 93.38 111 GLU A CA 1
ATOM 851 C C . GLU A 1 111 ? -12.153 9.063 23.674 1.00 93.38 111 GLU A C 1
ATOM 853 O O . GLU A 1 111 ? -11.817 9.470 24.791 1.00 93.38 111 GLU A O 1
ATOM 858 N N . MET A 1 112 ? -13.342 9.395 23.154 1.00 92.44 112 MET A N 1
ATOM 859 C CA . MET A 1 112 ? -14.341 10.180 23.890 1.00 92.44 112 MET A CA 1
ATOM 860 C C . MET A 1 112 ? -14.920 9.434 25.105 1.00 92.44 112 MET A C 1
ATOM 862 O O . MET A 1 112 ? -15.397 10.080 26.043 1.00 92.44 112 MET A O 1
ATOM 866 N N . TYR A 1 113 ? -14.928 8.100 25.112 1.00 91.94 113 TYR A N 1
ATOM 867 C CA . TYR A 1 113 ? -15.291 7.298 26.283 1.00 91.94 113 TYR A CA 1
ATOM 868 C C . TYR A 1 113 ? -14.186 7.333 27.352 1.00 91.94 113 TYR A C 1
ATOM 870 O O . TYR A 1 113 ? -14.482 7.699 28.493 1.00 91.94 113 TYR A O 1
ATOM 878 N N . LEU A 1 114 ? -12.923 7.082 26.985 1.00 90.12 114 LEU A N 1
ATOM 879 C CA . LEU A 1 114 ? -11.771 7.149 27.899 1.00 90.12 114 LEU A CA 1
ATOM 880 C C . LEU A 1 114 ? -11.681 8.517 28.602 1.00 90.12 114 LEU A C 1
ATOM 882 O O . LEU A 1 114 ? -11.697 8.587 29.831 1.00 90.12 114 LEU A O 1
ATOM 886 N N . LYS A 1 115 ? -11.779 9.619 27.842 1.00 89.81 115 LYS A N 1
ATOM 887 C CA . LYS A 1 115 ? -11.791 11.002 28.375 1.00 89.81 115 LYS A CA 1
ATOM 888 C C . LYS A 1 115 ? -12.916 11.287 29.389 1.00 89.81 115 LYS A C 1
ATOM 890 O O . LYS A 1 115 ? -12.843 12.276 30.124 1.00 89.81 115 LYS A O 1
ATOM 895 N N . ARG A 1 116 ? -13.981 10.473 29.418 1.00 86.44 116 ARG A N 1
ATOM 896 C CA . ARG A 1 116 ? -15.056 10.538 30.427 1.00 86.44 116 ARG A CA 1
ATOM 897 C C . ARG A 1 116 ? -14.797 9.596 31.603 1.00 86.44 116 ARG A C 1
ATOM 899 O O . ARG A 1 116 ? -15.097 9.986 32.729 1.00 86.44 116 ARG A O 1
ATOM 906 N N . ALA A 1 117 ? -14.239 8.411 31.356 1.00 78.44 117 ALA A N 1
ATOM 907 C CA . ALA A 1 117 ? -13.855 7.453 32.392 1.00 78.44 117 ALA A CA 1
ATOM 908 C C . ALA A 1 117 ? -12.801 8.050 33.343 1.00 78.44 117 ALA A C 1
ATOM 910 O O . ALA A 1 117 ? -13.022 8.067 34.553 1.00 78.44 117 ALA A O 1
ATOM 911 N N . ASP A 1 118 ? -11.755 8.685 32.804 1.00 70.19 118 ASP A N 1
ATOM 912 C CA . ASP A 1 118 ? -10.712 9.380 33.585 1.00 70.19 118 ASP A CA 1
ATOM 913 C C . ASP A 1 118 ? -11.255 10.550 34.425 1.00 70.19 118 ASP A C 1
ATOM 915 O O . ASP A 1 118 ? -10.646 10.990 35.402 1.00 70.19 118 ASP A O 1
ATOM 919 N N . LYS A 1 119 ? -12.425 11.079 34.049 1.00 64.75 119 LYS A N 1
ATOM 920 C CA . LYS A 1 119 ? -13.108 12.182 34.737 1.00 64.75 119 LYS A CA 1
ATOM 921 C C . LYS A 1 119 ? -13.986 11.733 35.907 1.00 64.75 119 LYS A C 1
ATOM 923 O O . LYS A 1 119 ? -14.518 12.600 36.604 1.00 64.75 119 LYS A O 1
ATOM 928 N N . LEU A 1 120 ? -14.140 10.428 36.136 1.00 57.09 120 LEU A N 1
ATOM 929 C CA . LEU A 1 120 ? -14.857 9.870 37.280 1.00 57.09 120 LEU A CA 1
ATOM 930 C C . LEU A 1 120 ? -13.869 9.467 38.390 1.00 57.09 120 LEU A C 1
ATOM 932 O O . LEU A 1 120 ? -13.338 8.357 38.355 1.00 57.09 120 LEU A O 1
ATOM 936 N N . PRO A 1 121 ? -13.652 10.297 39.433 1.00 54.34 121 PRO A N 1
ATOM 937 C CA . PRO A 1 121 ? -13.055 9.787 40.662 1.00 54.34 121 PRO A CA 1
ATOM 938 C C . PRO A 1 121 ? -13.979 8.696 41.226 1.00 54.34 121 PRO A C 1
ATOM 940 O O . PRO A 1 121 ? -15.188 8.912 41.341 1.00 54.34 121 PRO A O 1
ATOM 943 N N . GLY A 1 122 ? -13.408 7.524 41.532 1.00 59.22 122 GLY A N 1
ATOM 944 C CA . GLY A 1 122 ? -14.138 6.279 41.806 1.00 59.22 122 GLY A CA 1
ATOM 945 C C . GLY A 1 122 ? -15.376 6.463 42.688 1.00 59.22 122 GLY A C 1
ATOM 946 O O . GLY A 1 122 ? -15.271 6.776 43.873 1.00 59.22 122 GLY A O 1
ATOM 947 N N . SER A 1 123 ? -16.559 6.279 42.095 1.00 48.62 123 SER A N 1
ATOM 948 C CA . SER A 1 123 ? -17.820 6.717 42.694 1.00 48.62 123 SER A CA 1
ATOM 949 C C . SER A 1 123 ? -18.624 5.559 43.287 1.00 48.62 123 SER A C 1
ATOM 951 O O . SER A 1 123 ? -19.598 5.078 42.710 1.00 48.62 123 SER A O 1
ATOM 953 N N . THR A 1 124 ? -18.249 5.143 44.498 1.00 52.94 124 THR A N 1
ATOM 954 C CA . THR A 1 124 ? -19.167 4.413 45.383 1.00 52.94 124 THR A CA 1
ATOM 955 C C . THR A 1 124 ? -20.183 5.412 45.941 1.00 52.94 124 THR A C 1
ATOM 957 O O . THR A 1 124 ? -19.972 6.004 46.999 1.00 52.94 124 THR A O 1
ATOM 960 N N . VAL A 1 125 ? -21.282 5.643 45.217 1.00 57.22 125 VAL A N 1
ATOM 961 C CA . VAL A 1 125 ? -22.333 6.591 45.631 1.00 57.22 125 VAL A CA 1
ATOM 962 C C . VAL A 1 125 ? -23.215 5.972 46.722 1.00 57.22 125 VAL A C 1
ATOM 964 O O . VAL A 1 125 ? -24.267 5.395 46.447 1.00 57.22 125 VAL A O 1
ATOM 967 N N . THR A 1 126 ? -22.817 6.113 47.986 1.00 62.00 126 THR A N 1
ATOM 968 C CA . THR A 1 126 ? -23.685 5.822 49.136 1.00 62.00 126 THR A CA 1
ATOM 969 C C . THR A 1 126 ? -24.539 7.040 49.486 1.00 62.00 126 THR A C 1
ATOM 971 O O . THR A 1 126 ? -24.114 7.963 50.179 1.00 62.00 126 THR A O 1
ATOM 974 N N . ALA A 1 127 ? -25.794 7.043 49.031 1.00 55.34 127 ALA A N 1
ATOM 975 C CA . ALA A 1 127 ? -26.762 8.049 49.455 1.00 55.34 127 ALA A CA 1
ATOM 976 C C . ALA A 1 127 ? -27.089 7.887 50.954 1.00 55.34 127 ALA A C 1
ATOM 978 O O . ALA A 1 127 ? -27.478 6.808 51.408 1.00 55.34 127 ALA A O 1
ATOM 979 N N . GLN A 1 128 ? -26.960 8.965 51.730 1.00 61.22 128 GLN A N 1
ATOM 980 C CA . GLN A 1 128 ? -27.393 9.032 53.129 1.00 61.22 128 GLN A CA 1
ATOM 981 C C . GLN A 1 128 ? -28.387 10.179 53.301 1.00 61.22 128 GLN A C 1
ATOM 983 O O . GLN A 1 128 ? -28.043 11.351 53.155 1.00 61.22 128 GLN A O 1
ATOM 988 N N . VAL A 1 129 ? -29.636 9.833 53.611 1.00 65.62 129 VAL A N 1
ATOM 989 C CA . VAL A 1 129 ? -30.725 10.791 53.831 1.00 65.62 129 VAL A CA 1
ATOM 990 C C . VAL A 1 129 ? -30.901 11.015 55.330 1.00 65.62 129 VAL A C 1
ATOM 992 O O . VAL A 1 129 ? -31.135 10.074 56.083 1.00 65.62 129 VAL A O 1
ATOM 995 N N . SER A 1 130 ? -30.817 12.274 55.770 1.00 61.34 130 SER A N 1
ATOM 996 C CA . SER A 1 130 ? -31.033 12.665 57.166 1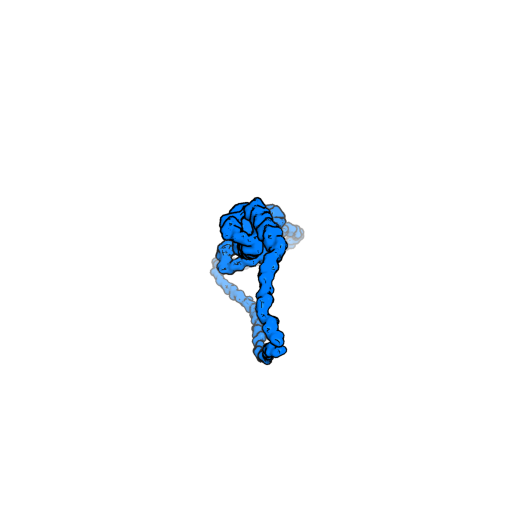.00 61.34 130 SER A CA 1
ATOM 997 C C . SER A 1 130 ? -32.210 13.633 57.280 1.00 61.34 130 SER A C 1
ATOM 999 O O . SER A 1 130 ? -32.156 14.761 56.788 1.00 61.34 130 SER A O 1
ATOM 1001 N N . HIS A 1 131 ? -33.283 13.212 57.952 1.00 64.81 131 HIS A N 1
ATOM 1002 C CA . HIS A 1 131 ? -34.457 14.049 58.202 1.00 64.81 131 HIS A CA 1
ATOM 1003 C C . HIS A 1 131 ? -34.464 14.571 59.644 1.00 64.81 131 HIS A C 1
ATOM 1005 O O . HIS A 1 131 ? -34.890 13.891 60.577 1.00 64.81 131 HIS A O 1
ATOM 1011 N N . LYS A 1 132 ? -34.022 15.818 59.837 1.00 54.81 132 LYS A N 1
ATOM 1012 C CA . LYS A 1 132 ? -33.988 16.469 61.155 1.00 54.81 132 LYS A CA 1
ATOM 1013 C C . LYS A 1 132 ? -35.297 17.217 61.440 1.00 54.81 132 LYS A C 1
ATOM 1015 O O . LYS A 1 132 ? -35.400 18.421 61.214 1.00 54.81 132 LYS A O 1
ATOM 1020 N N . SER A 1 133 ? -36.307 16.508 61.946 1.00 52.38 133 SER A N 1
ATOM 1021 C CA . SER A 1 133 ? -37.608 17.100 62.295 1.00 52.38 133 SER A CA 1
ATOM 1022 C C . SER A 1 133 ? -37.601 17.727 63.696 1.00 52.38 133 SER A C 1
ATOM 1024 O O . SER A 1 133 ? -37.459 17.034 64.701 1.00 52.38 133 SER A O 1
ATOM 1026 N N . LYS A 1 134 ? -37.786 19.052 63.779 1.00 54.75 134 LYS A N 1
ATOM 1027 C CA . LYS A 1 134 ? -38.098 19.750 65.039 1.00 54.75 134 LYS A CA 1
ATOM 1028 C C . LYS A 1 134 ? -39.606 19.670 65.284 1.00 54.75 134 LYS A C 1
ATOM 1030 O O . LYS A 1 134 ? -40.364 20.235 64.498 1.00 54.75 134 LYS A O 1
ATOM 1035 N N . ARG A 1 135 ? -40.058 19.088 66.401 1.00 46.97 135 ARG A N 1
ATOM 1036 C CA . ARG A 1 135 ? -41.443 19.266 66.877 1.00 46.97 135 ARG A CA 1
ATOM 1037 C C . ARG A 1 135 ? -41.488 19.768 68.316 1.00 46.97 135 ARG A C 1
ATOM 1039 O O . ARG A 1 135 ? -40.811 19.246 69.194 1.00 46.97 135 ARG A O 1
ATOM 1046 N N . LYS A 1 136 ? -42.258 20.844 68.515 1.00 41.38 136 LYS A N 1
ATOM 1047 C CA . LYS A 1 136 ? -42.546 21.443 69.822 1.00 41.38 136 LYS A CA 1
ATOM 1048 C C . LYS A 1 136 ? -43.555 20.578 70.583 1.00 41.38 136 LYS A C 1
ATOM 1050 O O . LYS A 1 136 ? -44.393 19.920 69.978 1.00 41.38 136 LYS A O 1
ATOM 1055 N N . SER A 1 137 ? -43.458 20.639 71.906 1.00 45.41 137 SER A N 1
ATOM 1056 C CA . SER A 1 137 ? -44.364 20.001 72.862 1.00 45.41 137 SER A CA 1
ATOM 1057 C C . SER A 1 137 ? -45.805 20.513 72.760 1.00 45.41 137 SER A C 1
ATOM 1059 O O . SER A 1 137 ? -46.017 21.725 72.715 1.00 45.41 137 SER A O 1
ATOM 1061 N N . THR A 1 138 ? -46.768 19.597 72.883 1.00 41.00 138 THR A N 1
ATOM 1062 C CA . THR A 1 138 ? -48.045 19.864 73.560 1.00 41.00 138 THR A CA 1
ATOM 1063 C C . THR A 1 138 ? -48.543 18.592 74.250 1.00 41.00 138 THR A C 1
ATOM 1065 O O . THR A 1 138 ? -48.361 17.486 73.748 1.00 41.00 138 THR A O 1
ATOM 1068 N N . ARG A 1 139 ? -49.120 18.749 75.446 1.00 45.47 139 ARG A N 1
ATOM 1069 C CA . ARG A 1 139 ? -49.517 17.661 76.356 1.00 45.47 139 ARG A CA 1
ATOM 1070 C C . ARG A 1 139 ? -50.986 17.281 76.150 1.00 45.47 139 ARG A C 1
ATOM 1072 O O . ARG A 1 139 ? -51.809 18.186 76.209 1.00 45.47 139 ARG A O 1
ATOM 1079 N N . TYR A 1 140 ? -51.309 15.987 76.063 1.00 31.06 140 TYR A N 1
ATOM 1080 C CA . TYR A 1 140 ? -52.509 15.405 76.693 1.00 31.06 140 TYR A CA 1
ATOM 1081 C C . TYR A 1 140 ? -52.418 13.868 76.774 1.00 31.06 140 TYR A C 1
ATOM 1083 O O . TYR A 1 140 ? -51.813 13.236 75.914 1.00 31.06 140 TYR A O 1
ATOM 1091 N N . SER A 1 141 ? -52.985 13.294 77.836 1.00 36.28 141 SER A N 1
ATOM 1092 C CA . SER A 1 141 ? -53.090 11.854 78.144 1.00 36.28 141 SER A CA 1
ATOM 1093 C C . SER A 1 141 ? -54.114 11.695 79.286 1.00 36.28 141 SER A C 1
ATOM 1095 O O . SER A 1 141 ? -54.327 12.697 79.980 1.00 36.28 141 SER A O 1
ATOM 1097 N N . PRO A 1 142 ? -54.687 10.508 79.584 1.00 56.66 142 PRO A N 1
ATOM 1098 C CA . PRO A 1 142 ? -54.698 9.222 78.864 1.00 56.66 142 PRO A CA 1
ATOM 1099 C C . PRO A 1 142 ? -56.118 9.008 78.238 1.00 56.66 142 PRO A C 1
ATOM 1101 O O . PRO A 1 142 ? -56.713 10.009 77.856 1.00 56.66 142 PRO A O 1
ATOM 1104 N N . ASN A 1 143 ? -56.765 7.842 78.039 1.00 33.28 143 ASN A N 1
ATOM 1105 C CA . ASN A 1 143 ? -56.492 6.411 78.280 1.00 33.28 143 ASN A CA 1
ATOM 1106 C C . ASN A 1 143 ? -57.403 5.523 77.383 1.00 33.28 143 ASN A C 1
ATOM 1108 O O . ASN A 1 143 ? -58.386 6.040 76.861 1.00 33.28 143 ASN A O 1
ATOM 1112 N N . ILE A 1 144 ? -57.134 4.207 77.301 1.00 42.50 144 ILE A N 1
ATOM 1113 C CA . ILE A 1 144 ? -58.065 3.042 77.393 1.00 42.50 144 ILE A CA 1
ATOM 1114 C C . ILE A 1 144 ? -57.343 1.765 76.900 1.00 42.50 144 ILE A C 1
ATOM 1116 O O . ILE A 1 144 ? -56.557 1.766 75.961 1.00 42.50 144 ILE A O 1
ATOM 1120 N N . ILE A 1 145 ? -57.618 0.685 77.622 1.00 35.16 145 ILE A N 1
ATOM 1121 C CA . ILE A 1 145 ? -56.924 -0.598 77.754 1.00 35.16 145 ILE A CA 1
ATOM 1122 C C . ILE A 1 145 ? -57.293 -1.605 76.629 1.00 35.16 145 ILE A C 1
ATOM 1124 O O . ILE A 1 145 ? -58.417 -1.581 76.139 1.00 35.16 145 ILE A O 1
ATOM 1128 N N . GLN A 1 146 ? -56.398 -2.584 76.394 1.00 35.28 146 GLN A N 1
ATOM 1129 C CA . GLN A 1 146 ? -56.666 -3.993 76.003 1.00 35.28 146 GLN A CA 1
ATOM 1130 C C . GLN A 1 146 ? -56.572 -4.395 74.512 1.00 35.28 146 GLN A C 1
ATOM 1132 O O . GLN A 1 146 ? -57.319 -3.908 73.673 1.00 35.28 146 GLN A O 1
ATOM 1137 N N . GLY A 1 147 ? -55.739 -5.405 74.200 1.00 33.66 147 GLY A N 1
ATOM 1138 C CA . GLY A 1 147 ? -55.776 -6.110 72.904 1.00 33.66 147 GLY A CA 1
ATOM 1139 C C . GLY A 1 147 ? -54.520 -6.928 72.577 1.00 33.66 147 GLY A C 1
ATOM 1140 O O . GLY A 1 147 ? -53.457 -6.374 72.341 1.00 33.66 147 GLY A O 1
ATOM 1141 N N . LEU A 1 148 ? -54.647 -8.253 72.576 1.00 36.09 148 LEU A N 1
ATOM 1142 C CA . LEU A 1 148 ? -53.575 -9.244 72.475 1.00 36.09 148 LEU A CA 1
ATOM 1143 C C . LEU A 1 148 ? -52.787 -9.260 71.143 1.00 36.09 148 LEU A C 1
ATOM 1145 O O . LEU A 1 148 ? -53.371 -9.209 70.071 1.00 36.09 148 LEU A O 1
ATOM 1149 N N . ALA A 1 149 ? -51.470 -9.448 71.284 1.00 39.53 149 ALA A N 1
ATOM 1150 C CA . ALA A 1 149 ? -50.592 -10.432 70.625 1.00 39.53 149 ALA A CA 1
ATOM 1151 C C . ALA A 1 149 ? -50.808 -10.904 69.158 1.00 39.53 149 ALA A C 1
ATOM 1153 O O . ALA A 1 149 ? -51.893 -11.298 68.749 1.00 39.53 149 ALA A O 1
ATOM 1154 N N . ASN A 1 150 ? -49.652 -11.106 68.500 1.00 37.09 150 ASN A N 1
ATOM 1155 C CA . ASN A 1 150 ? -49.360 -11.951 67.324 1.00 37.09 150 ASN A CA 1
ATOM 1156 C C . ASN A 1 150 ? -49.416 -11.299 65.926 1.00 37.09 150 ASN A C 1
ATOM 1158 O O . ASN A 1 150 ? -50.469 -11.113 65.328 1.00 37.09 150 ASN A O 1
ATOM 1162 N N . ALA A 1 151 ? -48.222 -11.097 65.358 1.00 42.06 151 ALA A N 1
ATOM 1163 C CA . ALA A 1 151 ? -47.962 -11.313 63.930 1.00 42.06 151 ALA A CA 1
ATOM 1164 C C . ALA A 1 151 ? -47.731 -12.836 63.703 1.00 42.06 151 ALA A C 1
ATOM 1166 O O . ALA A 1 151 ? -47.446 -13.529 64.688 1.00 42.06 151 ALA A O 1
ATOM 1167 N N . PRO A 1 152 ? -47.841 -13.385 62.473 1.00 46.47 152 PRO A N 1
ATOM 1168 C CA . PRO A 1 152 ? -46.849 -13.098 61.432 1.00 46.47 152 PRO A CA 1
ATOM 1169 C C . PRO A 1 152 ? -47.405 -12.930 59.999 1.00 46.47 152 PRO A C 1
ATOM 1171 O O . PRO A 1 152 ? -48.599 -13.021 59.741 1.00 46.47 152 PRO A O 1
ATOM 1174 N N . LEU A 1 153 ? -46.454 -12.651 59.102 1.00 35.94 153 LEU A N 1
ATOM 1175 C CA . LEU A 1 153 ? -46.489 -12.643 57.637 1.00 35.94 153 LEU A CA 1
ATOM 1176 C C . LEU A 1 153 ? -47.485 -13.617 56.969 1.00 35.94 153 LEU A C 1
ATOM 1178 O O . LEU A 1 153 ? -47.568 -14.768 57.382 1.00 35.94 153 LEU A O 1
ATOM 1182 N N . ASP A 1 154 ? -48.101 -13.213 55.844 1.00 34.31 154 ASP A N 1
ATOM 1183 C CA . ASP A 1 154 ? -47.550 -13.574 54.520 1.00 34.31 154 ASP A CA 1
ATOM 1184 C C . ASP A 1 154 ? -48.281 -12.980 53.289 1.00 34.31 154 ASP A C 1
ATOM 1186 O O . ASP A 1 154 ? -49.462 -12.654 53.321 1.00 34.31 154 ASP A O 1
ATOM 1190 N N . SER A 1 155 ? -47.531 -12.956 52.178 1.00 38.16 155 SER A N 1
ATOM 1191 C CA . SER A 1 155 ? -47.964 -13.047 50.767 1.00 38.16 155 SER A CA 1
ATOM 1192 C C . SER A 1 155 ? -48.641 -11.886 49.998 1.00 38.16 155 SER A C 1
ATOM 1194 O O . SER A 1 155 ? -49.826 -11.604 50.111 1.00 38.16 155 SER A O 1
ATOM 1196 N N . VAL A 1 156 ? -47.863 -11.398 49.017 1.00 38.75 156 VAL A N 1
ATOM 1197 C CA . VAL A 1 156 ? -48.223 -11.174 47.594 1.00 38.75 156 VAL A CA 1
ATOM 1198 C C . VAL A 1 156 ? -49.395 -10.228 47.267 1.00 38.75 156 VAL A C 1
ATOM 1200 O O . VAL A 1 156 ? -50.534 -10.648 47.081 1.00 38.75 156 VAL A O 1
ATOM 1203 N N . SER A 1 157 ? -49.056 -8.968 46.967 1.00 38.94 157 SER A N 1
ATOM 1204 C CA . SER A 1 157 ? -49.851 -8.130 46.053 1.00 38.94 157 SER A CA 1
ATOM 1205 C C . SER A 1 157 ? -49.377 -8.311 44.612 1.00 38.94 157 SER A C 1
ATOM 1207 O O . SER A 1 157 ? -48.200 -8.124 44.306 1.00 38.94 157 SER A O 1
ATOM 1209 N N . SER A 1 158 ? -50.314 -8.639 43.724 1.00 42.00 158 SER A N 1
ATOM 1210 C CA . SER A 1 158 ? -50.080 -8.791 42.286 1.00 42.00 158 SER A CA 1
ATOM 1211 C C . SER A 1 158 ? -49.754 -7.441 41.630 1.00 42.00 158 SER A C 1
ATOM 1213 O O . SER A 1 158 ? -50.494 -6.473 41.811 1.00 42.00 158 SER A O 1
ATOM 1215 N N . MET A 1 159 ? -48.665 -7.355 40.857 1.00 41.41 159 MET A N 1
ATOM 1216 C CA . MET A 1 159 ? -48.335 -6.149 40.086 1.00 41.41 159 MET A CA 1
ATOM 1217 C C . MET A 1 159 ? -49.111 -6.117 38.765 1.00 41.41 159 MET A C 1
ATOM 1219 O O . MET A 1 159 ? -48.851 -6.896 37.850 1.00 41.41 159 MET A O 1
ATOM 1223 N N . GLN A 1 160 ? -50.045 -5.172 38.652 1.00 39.62 160 GLN A N 1
ATOM 1224 C CA . GLN A 1 160 ? -50.761 -4.878 37.412 1.00 39.62 160 GLN A CA 1
ATOM 1225 C C . GLN A 1 160 ? -49.823 -4.163 36.414 1.00 39.62 160 GLN A C 1
ATOM 1227 O O . GLN A 1 160 ? -49.347 -3.062 36.690 1.00 39.62 160 GLN A O 1
ATOM 1232 N N . HIS A 1 161 ? -49.584 -4.751 35.239 1.00 48.56 161 HIS A N 1
ATOM 1233 C CA . HIS A 1 161 ? -48.929 -4.067 34.114 1.00 48.56 161 HIS A CA 1
ATOM 1234 C C . HIS A 1 161 ? -49.918 -3.143 33.371 1.00 48.56 161 HIS A C 1
ATOM 1236 O O . HIS A 1 161 ? -51.040 -3.575 33.098 1.00 48.56 161 HIS A O 1
ATOM 1242 N N . PRO A 1 162 ? -49.517 -1.926 32.951 1.00 43.78 162 PRO A N 1
ATOM 1243 C CA . PRO A 1 162 ? -50.239 -1.148 31.944 1.00 43.78 162 PRO A CA 1
ATOM 1244 C C . PRO A 1 162 ? -49.891 -1.621 30.521 1.00 43.78 162 PRO A C 1
ATOM 1246 O O . PRO A 1 162 ? -48.721 -1.822 30.192 1.00 43.78 162 PRO A O 1
ATOM 1249 N N . SER A 1 163 ? -50.907 -1.772 29.671 1.00 40.03 163 SER A N 1
ATOM 1250 C CA . SER A 1 163 ? -50.784 -2.258 28.288 1.00 40.03 163 SER A CA 1
ATOM 1251 C C . SER A 1 163 ? -50.342 -1.175 27.292 1.00 40.03 163 SER A C 1
ATOM 1253 O O . SER A 1 163 ? -50.774 -0.028 27.391 1.00 40.03 163 SER A O 1
ATOM 1255 N N . TYR A 1 164 ? -49.582 -1.564 26.260 1.00 45.03 164 TYR A N 1
ATOM 1256 C CA . TYR A 1 164 ? -49.329 -0.750 25.059 1.00 45.03 164 TYR A CA 1
ATOM 1257 C C . TYR A 1 164 ? -50.261 -1.160 23.894 1.00 45.03 164 TYR A C 1
ATOM 1259 O O . TYR A 1 164 ? -50.597 -2.343 23.788 1.00 45.03 164 TYR A O 1
ATOM 1267 N N . PRO A 1 165 ? -50.674 -0.229 23.007 1.00 60.78 165 PRO A N 1
ATOM 1268 C CA . PRO A 1 165 ? -51.471 -0.532 21.812 1.00 60.78 165 PRO A CA 1
ATOM 1269 C C . PRO A 1 165 ? -50.612 -1.021 20.616 1.00 60.78 165 PRO A C 1
ATOM 1271 O O . PRO A 1 165 ? -49.405 -0.774 20.595 1.00 60.78 165 PRO A O 1
ATOM 1274 N N . PRO A 1 166 ? -51.207 -1.713 19.618 1.00 50.84 166 PRO A N 1
ATOM 1275 C CA . PRO A 1 166 ? -50.466 -2.467 18.600 1.00 50.84 166 PRO A CA 1
ATOM 1276 C C . PRO A 1 166 ? -50.169 -1.707 17.291 1.00 50.84 166 PRO A C 1
ATOM 1278 O O . PRO A 1 166 ? -50.811 -0.716 16.945 1.00 50.84 166 PRO A O 1
ATOM 1281 N N . SER A 1 167 ? -49.203 -2.236 16.535 1.00 44.16 167 SER A N 1
ATOM 1282 C CA . SER A 1 167 ? -48.691 -1.701 15.265 1.00 44.16 167 SER A CA 1
ATOM 1283 C C . SER A 1 167 ? -49.662 -1.836 14.084 1.00 44.16 167 SER A C 1
ATOM 1285 O O . SER A 1 167 ? -50.291 -2.877 13.903 1.00 44.16 167 SER A O 1
ATOM 1287 N N . HIS A 1 168 ? -49.688 -0.834 13.198 1.00 54.88 168 HIS A N 1
ATOM 1288 C CA . HIS A 1 168 ? -50.361 -0.928 11.898 1.00 54.88 168 HIS A CA 1
ATOM 1289 C C . HIS A 1 168 ? -49.448 -1.528 10.819 1.00 54.88 168 HIS A C 1
ATOM 1291 O O . HIS A 1 168 ? -48.340 -1.051 10.584 1.00 54.88 168 HIS A O 1
ATOM 1297 N N . HIS A 1 169 ? -49.961 -2.540 10.122 1.00 52.31 169 HIS A N 1
ATOM 1298 C CA . HIS A 1 169 ? -49.386 -3.126 8.912 1.00 52.31 169 HIS A CA 1
ATOM 1299 C C . HIS A 1 169 ? -50.127 -2.575 7.683 1.00 52.31 169 HIS A C 1
ATOM 1301 O O . HIS A 1 169 ? -51.359 -2.610 7.655 1.00 52.31 169 HIS A O 1
ATOM 1307 N N . PHE A 1 170 ? -49.413 -2.116 6.650 1.00 39.22 170 PHE A N 1
ATOM 1308 C CA . PHE A 1 170 ? -50.007 -1.848 5.335 1.00 39.22 170 PHE A CA 1
ATOM 1309 C C . PHE A 1 170 ? -49.050 -2.224 4.197 1.00 39.22 170 PHE A C 1
ATOM 1311 O O . PHE A 1 170 ? -47.833 -2.114 4.333 1.00 39.22 170 PHE A O 1
ATOM 1318 N N . SER A 1 171 ? -49.616 -2.710 3.092 1.00 39.97 171 SER A N 1
ATOM 1319 C CA . SER A 1 171 ? -48.906 -3.503 2.087 1.00 39.97 171 SER A CA 1
ATOM 1320 C C . SER A 1 171 ? -48.565 -2.737 0.802 1.00 39.97 171 SER A C 1
ATOM 1322 O O . SER A 1 171 ? -49.382 -1.997 0.272 1.00 39.97 171 SER A O 1
ATOM 1324 N N . GLN A 1 172 ? -47.382 -3.050 0.267 1.00 43.50 172 GLN A N 1
ATOM 1325 C CA . GLN A 1 172 ? -47.113 -3.422 -1.134 1.00 43.50 172 GLN A CA 1
ATOM 1326 C C . GLN A 1 172 ? -47.698 -2.580 -2.296 1.00 43.50 172 GLN A C 1
ATOM 1328 O O . GLN A 1 172 ? -48.863 -2.693 -2.661 1.00 43.50 172 GLN A O 1
ATOM 1333 N N . SER A 1 173 ? -46.793 -1.906 -3.012 1.00 42.12 173 SER A N 1
ATOM 1334 C CA . SER A 1 173 ? -46.813 -1.660 -4.467 1.00 42.12 173 SER A CA 1
ATOM 1335 C C . SER A 1 173 ? -45.365 -1.310 -4.869 1.00 42.12 173 SER A C 1
ATOM 1337 O O . SER A 1 173 ? -44.695 -0.613 -4.117 1.00 42.12 173 SER A O 1
ATOM 1339 N N . GLY A 1 174 ? -44.743 -1.785 -5.947 1.00 42.00 174 GLY A N 1
ATOM 1340 C CA . GLY A 1 174 ? -45.307 -2.331 -7.175 1.00 42.00 174 GLY A CA 1
ATOM 1341 C C . GLY A 1 174 ? -45.016 -1.393 -8.348 1.00 42.00 174 GLY A C 1
ATOM 1342 O O . GLY A 1 174 ? -45.905 -0.657 -8.752 1.00 42.00 174 GLY A O 1
ATOM 1343 N N . ASN A 1 175 ? -43.784 -1.403 -8.883 1.00 42.47 175 ASN A N 1
ATOM 1344 C CA . ASN A 1 175 ? -43.538 -1.197 -10.319 1.00 42.47 175 ASN A CA 1
ATOM 1345 C C . ASN A 1 175 ? -42.085 -1.470 -10.746 1.00 42.47 175 ASN A C 1
ATOM 1347 O O . ASN A 1 175 ? -41.128 -0.986 -10.148 1.00 42.47 175 ASN A O 1
ATOM 1351 N N . SER A 1 176 ? -41.960 -2.221 -11.839 1.00 49.41 176 SER A N 1
ATOM 1352 C CA . SER A 1 176 ? -40.752 -2.375 -12.655 1.00 49.41 176 SER A CA 1
ATOM 1353 C C . SER A 1 176 ? -40.769 -1.338 -13.781 1.00 49.41 176 SER A C 1
ATOM 1355 O O . SER A 1 176 ? -41.856 -1.036 -14.277 1.00 49.41 176 SER A O 1
ATOM 1357 N N . SER A 1 177 ? -39.609 -0.843 -14.238 1.00 49.50 177 SER A N 1
ATOM 1358 C CA . SER A 1 17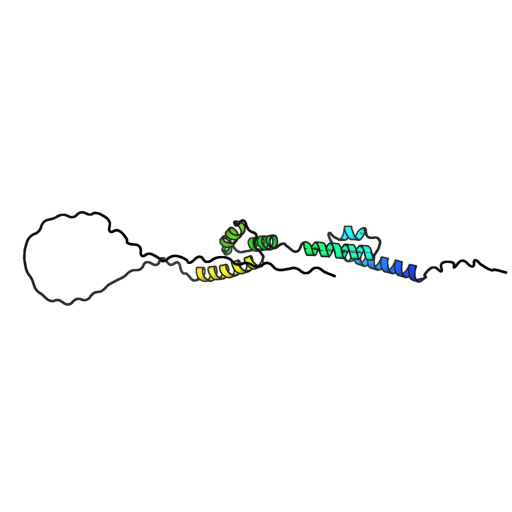7 ? -39.434 -0.374 -15.627 1.00 49.50 177 SER A CA 1
ATOM 1359 C C . SER A 1 177 ? -37.974 -0.145 -16.048 1.00 49.50 177 SER A C 1
ATOM 1361 O O . SER A 1 177 ? -37.307 0.766 -15.576 1.00 49.50 177 SER A O 1
ATOM 1363 N N . HIS A 1 178 ? -37.565 -0.943 -17.035 1.00 52.31 178 HIS A N 1
ATOM 1364 C CA . HIS A 1 178 ? -36.780 -0.578 -18.224 1.00 52.31 178 HIS A CA 1
ATOM 1365 C C . HIS A 1 178 ? -35.384 0.074 -18.125 1.00 52.31 178 HIS A C 1
ATOM 1367 O O . HIS A 1 178 ? -35.206 1.283 -18.024 1.00 52.31 178 HIS A O 1
ATOM 1373 N N . HIS A 1 179 ? -34.398 -0.777 -18.417 1.00 53.62 179 HIS A N 1
ATOM 1374 C CA . HIS A 1 179 ? -33.109 -0.464 -19.036 1.00 53.62 179 HIS A CA 1
ATOM 1375 C C . HIS A 1 179 ? -33.267 -0.255 -20.563 1.00 53.62 179 HIS A C 1
ATOM 1377 O O . HIS A 1 179 ? -33.908 -1.095 -21.202 1.00 53.62 179 HIS A O 1
ATOM 1383 N N . PRO A 1 180 ? -32.662 0.778 -21.184 1.00 61.31 180 PRO A N 1
ATOM 1384 C CA . PRO A 1 180 ? -32.484 0.860 -22.634 1.00 61.31 180 PRO A CA 1
ATOM 1385 C C . PRO A 1 180 ? -31.069 0.424 -23.061 1.00 61.31 180 PRO A C 1
ATOM 1387 O O . PRO A 1 180 ? -30.069 0.833 -22.477 1.00 61.31 180 PRO A O 1
ATOM 1390 N N . SER A 1 181 ? -30.991 -0.418 -24.092 1.00 46.84 181 SER A N 1
ATOM 1391 C CA . SER A 1 181 ? -29.729 -0.880 -24.692 1.00 46.84 181 SER A CA 1
ATOM 1392 C C . SER A 1 181 ? -29.169 0.111 -25.721 1.00 46.84 181 SER A C 1
ATOM 1394 O O . SER A 1 181 ? -29.893 0.966 -26.226 1.00 46.84 181 SER A O 1
ATOM 1396 N N . LEU A 1 182 ? -27.881 -0.045 -26.045 1.00 42.12 182 LEU A N 1
ATOM 1397 C CA . LEU A 1 182 ? -27.168 0.727 -27.067 1.00 42.12 182 LEU A CA 1
ATOM 1398 C C . LEU A 1 182 ? -27.776 0.569 -28.470 1.00 42.12 182 LEU A C 1
ATOM 1400 O O . LEU A 1 182 ? -28.230 -0.520 -28.832 1.00 42.12 182 LEU A O 1
ATOM 1404 N N . ASN A 1 183 ? -27.618 1.620 -29.277 1.00 57.56 183 ASN A N 1
ATOM 1405 C CA . ASN A 1 183 ? -27.324 1.547 -30.710 1.00 57.56 183 ASN A CA 1
ATOM 1406 C C . ASN A 1 183 ? -26.434 2.742 -31.091 1.00 57.56 183 ASN A C 1
ATOM 1408 O O . ASN A 1 183 ? -26.712 3.837 -30.551 1.00 57.56 183 ASN A O 1
#

Foldseek 3Di:
DDDDDPPPDPPPDPCPVVVLVVQVVLLVVLLVVDDDPQNVVSVPDPTNVSSVVSVVVVVVVVVVVVPAQQRVLVVVLVPDDPLCVVVSCVQVPDPDHDGNVNVVVSVVVVVVVVVVVVVDPDDPPDDDDDDDDDDDDDDDDDDDDDDDDDDDDDDDDDDDDDDDDDDDDDDDDDDDDDDDDDD

Organism: Musa acuminata subsp. malaccensis (NCBI:txid214687)

Sequence (183 aa):
MLNILGDPSPVPNPAHKLWLRQDRLILQAIQASVAGSVAPLISSCVTAADAWSTLQTTLANHSRHSLRDGEVVIHTLNGLDTDYKELAAVIRARDSPVSFEDLYDKLTDYEMYLKRADKLPGSTVTAQVSHKSKRKSTRYSPNIIQGLANAPLDSVSSMQHPSYPPSHHFSQSGNSSHHPSLN

Secondary structure (DSSP, 8-state):
-------------TTHHHHHHHHHHHHHHHHHH--GGGHHHHHT-SSHHHHHHHHHHHHHHHHHTS--HHHHHHHHHHHS-GGGHHHHHHHHHSSSPPPHHHHHHHHHHHHHHHHHHTT----------------------------------------PPPPPPPPPP---------PPPP-

pLDDT: mean 71.49, std 20.95, range [31.06, 94.88]

Radius of gyration: 44.19 Å; chains: 1; bounding box: 80×35×155 Å

=== Feature glossary ===
Legend for the data blocks above and below:

— What the protein is —

The amino-acid sequence is the protein's primary structure: the linear order of residues from the N-terminus to the C-terminus, written in one-letter code. Everything else here — the 3D coordinates, the secondary structure, the domain annotations — is ultimately a consequence of this string.

Functional annotations link the protein to curated databases. InterPro entries identify conserved domains and families by matching the sequence against member-database signatures (Pfam, PROSITE, CDD, …). Gene Ontology (GO) terms describe molecular function, biological process, and cellular component in a controlled vocabulary. CATH places the structure in a hierarchical fold classification (Class/Architecture/Topology/Homologous-superfamily). The organism is the source species.

— Where its atoms are —

Atomic coordinates in PDBx/mmCIF format — the same representation the Protein Data Bank distributes. Each line of the _atom_site loop places one backbone atom in Cartesian space (units: ångströms, origin: arbitrary).

The six renders are orthographic views along the three Cartesian axes in both directions. Representation (cartoon, sticks, or surface) and color scheme (sequence-rainbow or by-chain) vary across proteins so the training set covers all the common visualization conventions.

— Local backbone conformation —

Eight-state secondary structure (DSSP): H is the canonical α-helix, G the tighter 3₁₀-helix, I the wider π-helix; E/B are β-structure, T and S are turns and bends, and '-' is everything else. DSSP derives these from the pattern of main-chain N–H···O=C hydrogen bonds, not from the sequence.

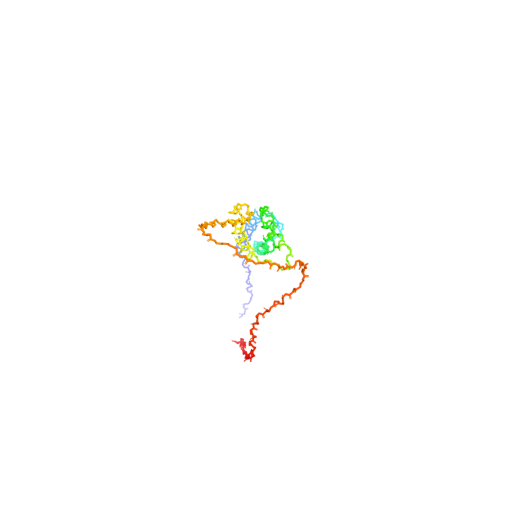Three-state secondary structure (P-SEA) collapses the eight DSSP classes into helix (a), strand (b), and coil (c). P-SEA assigns these from Cα geometry alone — distances and angles — without requiring backbone oxygens, so it works on any Cα trace.

φ (phi) and ψ (psi) are the two rotatable backbone dihedrals per residue: φ is the C(i-1)–N–Cα–C torsion, ψ is the N–Cα–C–N(i+1) torsion, both in degrees on (−180°, 180°]. α-helical residues cluster near (−60°, −45°); β-strand residues near (−120°, +130°). A Ramachandran plot is simply a scatter of (φ, ψ) for every residue.

— Global shape and packing —

The geometric summary reports three shape descriptors. Rg (radius of gyration) measures how spread out the Cα atoms are about their centre of mass; compact globular proteins have small Rg, elongated or unfolded ones large. Cα contacts (<8 Å, |i−j|>4) count long-range residue pairs in spatial proximity — high for tightly packed folds, near zero for rods or random coil. The bounding-box extents give the protein's footprint along x, y, z in Å.

SASA measures how much of the protein is reachable by solvent. It is computed by rolling a water-sized probe over the atomic surface and summing the exposed area (Å²). Per-residue SASA distinguishes core (buried, low SASA) from surface (exposed, high SASA) residues; total SASA is a whole-molecule size measure.

Plot images: a contact map (which residues are close in 3D, as an N×N binary image), a Ramachandran scatter (backbone torsion angles, revealing secondary-structure composition at a glance), and — for AlphaFold structures — a PAE heatmap (pairwise prediction confidence).

— Structural neighborhood —

A 3Di character summarizes, for each residue, the relative orientation of the Cα frame of its nearest spatial neighbor. Because it encodes fold topology rather than chemistry, 3Di alignments detect remote structural similarity that sequence alignment misses.

The Foldseek neighbor list gives the closest experimentally determined structures in the PDB, ranked by structural alignment. TM-score near 1 means near-identical fold; near 0.3 means only rough topology match. This is how one finds what a novel AlphaFold prediction most resembles in the solved-structure universe.

— Confidence and disorder —

For AlphaFold models, the B-factor field carries pLDDT — the model's own estimate of local accuracy on a 0–100 scale. Regions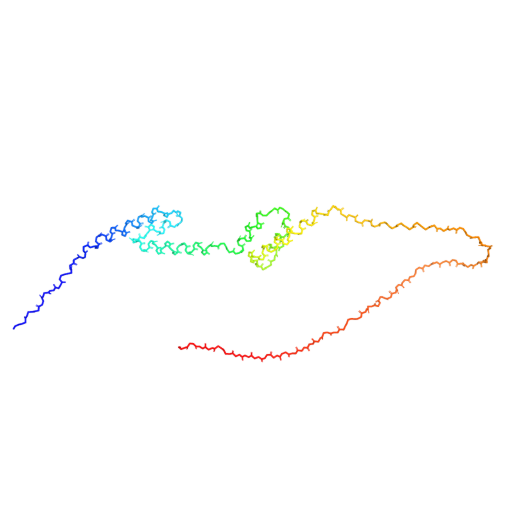 with pLDDT<50 should be treated as essentially unmodeled; they often correspond to intrinsically disordered segments.

Crystallographic B-factors measure how much each atom's electron density is smeared out, in Å². They rise in mobile loops and surface residues and fall in the buried interior. In AlphaFold models this column is repurposed to hold pLDDT instead.

Predicted Aligned Error (PAE) is an AlphaFold confidence matrix: entry (i, j) is the expected error in the position of residue j, in ångströms, when the prediction is superimposed on the true structure at residue i. Low PAE within a block of residues means that block is internally rigid and well-predicted; high PAE between two blocks means their relative placement is uncertain even if each block individually is confident.